Protein AF-0000000073277898 (afdb_homodimer)

Radius of gyration: 42.6 Å; Cα contacts (8 Å, |Δi|>4): 373; chains: 2; bounding box: 72×124×73 Å

InterPro domains:
  IPR000740 GrpE nucleotide exchange factor [PF01025] (32-181)
  IPR000740 GrpE nucleotide exchange factor [PR00773] (82-97)
  IPR000740 GrpE nucleotide exchange factor [PR00773] (135-150)
  IPR000740 GrpE nucleotide exchange factor [PR00773] (162-181)
  IPR009012 GrpE nucleotide exchange factor, head [G3DSA:2.30.22.10] (127-183)
  IPR009012 GrpE nucleotide exchange factor, head [SSF51064] (129-182)

pLDDT: mean 87.18, std 15.94, range [35.62, 98.38]

Solvent-accessible surface area (backbone atoms only — not comparable to full-atom values): 20079 Å² total; per-residue (Å²): 131,89,50,65,64,59,56,50,56,59,54,63,70,52,84,88,73,72,83,78,61,62,62,63,53,52,56,50,51,51,52,52,50,50,51,51,51,52,51,50,53,52,51,52,52,52,49,51,53,51,50,51,52,51,52,50,50,44,52,52,49,51,51,51,42,54,51,49,52,51,51,44,51,51,51,52,53,49,50,54,50,51,54,51,50,52,52,51,49,53,51,50,51,50,51,49,46,54,52,34,57,73,67,68,40,65,70,57,38,53,51,48,52,51,48,50,50,51,48,51,54,58,41,37,76,76,35,40,41,75,54,87,50,69,74,33,69,70,42,76,89,53,34,41,78,78,43,73,41,88,47,93,90,52,60,70,32,29,20,76,39,70,80,37,85,11,33,26,46,76,86,35,81,76,40,54,17,33,25,29,26,27,91,131,88,51,64,64,60,55,48,54,59,53,65,73,49,80,88,74,70,85,77,60,61,62,63,52,53,52,52,50,52,52,52,52,50,52,52,50,53,50,48,52,52,51,53,53,52,50,52,52,51,49,50,53,51,51,50,51,44,53,51,49,50,51,51,43,54,51,48,51,52,50,43,51,51,52,52,53,49,49,52,50,50,54,51,50,51,51,50,48,53,50,51,53,49,51,49,46,54,52,34,58,73,66,69,41,63,70,57,38,53,50,48,51,51,50,50,51,50,49,51,53,59,40,36,76,77,36,39,42,75,54,86,50,70,74,33,69,71,42,75,88,53,34,40,78,78,46,72,42,88,44,93,90,52,60,70,32,29,22,76,39,70,80,38,84,12,34,27,47,76,86,35,80,78,39,55,17,31,26,28,26,26,88

Sequence (366 aa):
MFSIKDELQSFKTKSVNTYSEPSNDINDILENVQKKMDNIDKVSKKNAISMEILNEEIKDKNNQIINLKRNLNYKNKQEKEFVTRFINMLDQIDNILNFAKQTENNELIKNIQSIKNIIKKDLYEVGFEEIPAIGERFNAKFHECVQTISDDKREKYEILEVVRPGYKFNNEIIRVASVVAVKMFSIKDELQSFKTKSVNTYSEPSNDINDILENVQKKMDNIDKVSKKNAISMEILNEEIKDKNNQIINLKRNLNYKNKQEKEFVTRFINMLDQIDNILNFAKQTENNELIKNIQSIKNIIKKDLYEVGFEEIPAIGERFNAKFHECVQTISDDKREKYEILEVVRPGYKFNNEIIRVASVVAVK

Foldseek 3Di:
DDDPVVVVVVVVPDDPPDVPPPVVVVVVVVVVVVVVVVVVVVVVVVVVVVVVVVVVVVVVVVVVVVVVVVVVVVVVVVVLVVVVVLQVVLVVLVVVLVVCVVVVPVVVNVVSVVVSVVSQVVVVVQFKDWDDAAQDADDPVAEDEPEEDEDPVDDFRHFHDWPGIWMDGNNHTSGHTYTYTYD/DDDPVVVVVVVVPDDVPDPPPPVVVVVVVVVVVVVVVVVVVVVVVVVVVVVVVVVVVVVVVVVVVVVVVVVVVVVVVVVLVVVVVLQVVLVVLVVVLVVCVVVVPVVVNVVSVVVSVVSQVVVVVQFKDWDDAAQDADDPVAEDEPEEDEDPVDDFRHFHDWPGIWMDGNNHTSGHTYTYTYD

Organism: Clostridium novyi (strain NT) (NCBI:txid386415)

Nearest PDB structures (foldseek):
  1dkg-assembly1_B  TM=6.378E-01  e=3.386E-07  Escherichia coli
  1dkg-assembly1_A  TM=5.830E-01  e=1.265E-07  Escherichia coli
  3a6m-assembly1_B  TM=6.129E-01  e=5.361E-07  Thermus thermophilus HB8
  4ani-assembly1_B  TM=5.374E-01  e=9.022E-06  Geobacillus kaustophilus HTA426
  1dkg-assembly1_B  TM=6.365E-01  e=3.171E-07  Escherichia coli

Structure (mmCIF, N/CA/C/O backbone):
data_AF-0000000073277898-model_v1
#
loop_
_entity.id
_entity.type
_entity.pdbx_description
1 polymer 'Co-chaperone GrpE, putative'
#
loop_
_atom_site.group_PDB
_atom_site.id
_atom_site.type_symbol
_atom_site.label_atom_id
_atom_site.label_alt_id
_atom_site.label_comp_id
_atom_site.label_asym_id
_atom_site.label_entity_id
_atom_site.label_seq_id
_atom_site.pdbx_PDB_ins_code
_atom_site.Cartn_x
_atom_site.Cartn_y
_atom_site.Cartn_z
_atom_site.occupancy
_atom_site.B_iso_or_equiv
_atom_site.auth_seq_id
_atom_site.auth_comp_id
_atom_site.auth_asym_id
_atom_site.auth_atom_id
_atom_site.pdbx_PDB_model_num
ATOM 1 N N . MET A 1 1 ? -9.25 52.094 39.656 1 35.62 1 MET A N 1
ATOM 2 C CA . MET A 1 1 ? -9.797 53.156 38.812 1 35.62 1 MET A CA 1
ATOM 3 C C . MET A 1 1 ? -9.203 54.5 39.156 1 35.62 1 MET A C 1
ATOM 5 O O . MET A 1 1 ? -9.391 55 40.281 1 35.62 1 MET A O 1
ATOM 9 N N . PHE A 1 2 ? -8.125 54.812 38.594 1 42.75 2 PHE A N 1
ATOM 10 C CA . PHE A 1 2 ? -7.398 56 39 1 42.75 2 PHE A CA 1
ATOM 11 C C . PHE A 1 2 ? -8.117 57.25 38.5 1 42.75 2 PHE A C 1
ATOM 13 O O . PHE A 1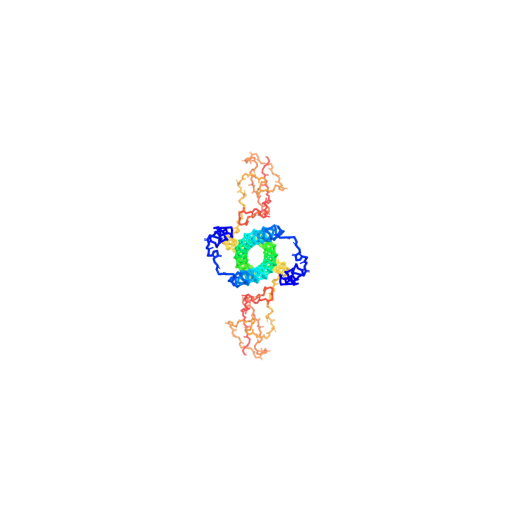 2 ? -8.359 57.406 37.281 1 42.75 2 PHE A O 1
ATOM 20 N N . SER A 1 3 ? -8.977 57.875 39.312 1 49.34 3 SER A N 1
ATOM 21 C CA . SER A 1 3 ? -9.727 59.094 39 1 49.34 3 SER A CA 1
ATOM 22 C C . SER A 1 3 ? -8.844 60.344 39.156 1 49.34 3 SER A C 1
ATOM 24 O O . SER A 1 3 ? -8.352 60.625 40.219 1 49.34 3 SER A O 1
ATOM 26 N N . ILE A 1 4 ? -8.492 60.812 38.062 1 52.5 4 ILE A N 1
ATOM 27 C CA . ILE A 1 4 ? -7.73 62.062 38.062 1 52.5 4 ILE A CA 1
ATOM 28 C C . ILE A 1 4 ? -8.453 63.125 38.875 1 52.5 4 ILE A C 1
ATOM 30 O O . ILE A 1 4 ? -7.816 63.906 39.562 1 52.5 4 ILE A O 1
ATOM 34 N N . LYS A 1 5 ? -9.734 63.031 38.844 1 56.22 5 LYS A N 1
ATOM 35 C CA . LYS A 1 5 ? -10.547 63.969 39.625 1 56.22 5 LYS A CA 1
ATOM 36 C C . LYS A 1 5 ? -10.266 63.812 41.094 1 56.22 5 LYS A C 1
ATOM 38 O O . LYS A 1 5 ? -10.141 64.812 41.812 1 56.22 5 LYS A O 1
ATOM 43 N N . ASP A 1 6 ? -10.062 62.688 41.469 1 57.25 6 ASP A N 1
ATOM 44 C CA . ASP A 1 6 ? -9.836 62.438 42.875 1 57.25 6 ASP A CA 1
ATOM 45 C C . ASP A 1 6 ? -8.445 62.938 43.312 1 57.25 6 ASP A C 1
ATOM 47 O O . ASP A 1 6 ? -8.281 63.438 44.406 1 57.25 6 ASP A O 1
ATOM 51 N N . GLU A 1 7 ? -7.504 62.938 42.375 1 53.5 7 GLU A N 1
ATOM 52 C CA . GLU A 1 7 ? -6.152 63.406 42.688 1 53.5 7 GLU A CA 1
ATOM 53 C C . GLU A 1 7 ? -6.07 64.938 42.656 1 53.5 7 GLU A C 1
ATOM 55 O O . GLU A 1 7 ? -5.406 65.5 43.5 1 53.5 7 GLU A O 1
ATOM 60 N N . LEU A 1 8 ? -6.852 65.5 41.812 1 52.66 8 LEU A N 1
ATOM 61 C CA . LEU A 1 8 ? -6.914 66.938 41.75 1 52.66 8 LEU A CA 1
ATOM 62 C C . LEU A 1 8 ? -7.676 67.5 42.969 1 52.66 8 LEU A C 1
ATOM 64 O O . LEU A 1 8 ? -7.301 68.562 43.5 1 52.66 8 LEU A O 1
ATOM 68 N N . GLN A 1 9 ? -8.758 66.875 43.344 1 52.47 9 GLN A N 1
ATOM 69 C CA . GLN A 1 9 ? -9.5 67.312 44.5 1 52.47 9 GLN A CA 1
ATOM 70 C C . GLN A 1 9 ? -8.648 67.25 45.781 1 52.47 9 GLN A C 1
ATOM 72 O O . GLN A 1 9 ? -8.773 68.062 46.656 1 52.47 9 GLN A O 1
ATOM 77 N N . SER A 1 10 ? -7.777 66.25 45.781 1 50.44 10 SER A N 1
ATOM 78 C CA . SER A 1 10 ? -6.914 66.125 46.969 1 50.44 10 SER A CA 1
ATOM 79 C C . SER A 1 10 ? -5.875 67.25 47 1 50.44 10 SER A C 1
ATOM 81 O O . SER A 1 10 ? -5.48 67.75 48.062 1 50.44 10 SER A O 1
ATOM 83 N N . PHE A 1 11 ? -5.512 67.75 45.844 1 48.47 11 PHE A N 1
ATOM 84 C CA . PHE A 1 11 ? -4.523 68.812 45.75 1 48.47 11 PHE A CA 1
ATOM 85 C C . PHE A 1 11 ? -5.156 70.188 46.031 1 48.47 11 PHE A C 1
ATOM 87 O O . PHE A 1 11 ? -4.473 71.125 46.469 1 48.47 11 PHE A O 1
ATOM 94 N N . LYS A 1 12 ? -6.473 70.312 45.656 1 50.09 12 LYS A N 1
ATOM 95 C CA . LYS A 1 12 ? -7.133 71.562 45.875 1 50.09 12 LYS A CA 1
ATOM 96 C C . LYS A 1 12 ? -7.188 71.875 47.375 1 50.09 12 LYS A C 1
ATOM 98 O O . LYS A 1 12 ? -7.297 73.062 47.75 1 50.09 12 LYS A O 1
ATOM 103 N N . THR A 1 13 ? -7.297 70.812 48.062 1 44.06 13 THR A N 1
ATOM 104 C CA . THR A 1 13 ? -7.484 71.188 49.469 1 44.06 13 THR A CA 1
ATOM 105 C C . THR A 1 13 ? -6.172 71.688 50.094 1 44.06 13 THR A C 1
ATOM 107 O O . THR A 1 13 ? -6.117 72 51.281 1 44.06 13 THR A O 1
ATOM 110 N N . LYS A 1 14 ? -5.012 71.375 49.375 1 47.5 14 LYS A N 1
ATOM 111 C CA . LYS A 1 14 ? -3.836 71.875 50.094 1 47.5 14 LYS A CA 1
ATOM 112 C C . LYS A 1 14 ? -3.758 73.438 50.031 1 47.5 14 LYS A C 1
ATOM 114 O O . LYS A 1 14 ? -4.355 74 49.125 1 47.5 14 LYS A O 1
ATOM 119 N N . SER A 1 15 ? -2.715 74.188 50.875 1 41.28 15 SER A N 1
ATOM 120 C CA . SER A 1 15 ? -2.572 75.5 51.562 1 41.28 15 SER A CA 1
ATOM 121 C C . SER A 1 15 ? -2.521 76.625 50.531 1 41.28 15 SER A C 1
ATOM 123 O O . SER A 1 15 ? -1.846 76.5 49.531 1 41.28 15 SER A O 1
ATOM 125 N N . VAL A 1 16 ? -3.549 77.625 50.5 1 41.09 16 VAL A N 1
ATOM 126 C CA . VAL A 1 16 ? -3.859 78.938 49.969 1 41.09 16 VAL A CA 1
ATOM 127 C C . VAL A 1 16 ? -2.611 79.812 50 1 41.09 16 VAL A C 1
ATOM 129 O O . VAL A 1 16 ? -2.594 80.875 49.438 1 41.09 16 VAL A O 1
ATOM 132 N N . ASN A 1 17 ? -1.669 79.5 51 1 39.25 17 ASN A N 1
ATOM 133 C CA . ASN A 1 17 ? -0.852 80.688 51.219 1 39.25 17 ASN A CA 1
ATOM 134 C C . ASN A 1 17 ? 0.125 80.875 50.062 1 39.25 17 ASN A C 1
ATOM 136 O O . ASN A 1 17 ? 0.648 82 49.875 1 39.25 17 ASN A O 1
ATOM 140 N N . THR A 1 18 ? 1.135 79.938 49.781 1 42.22 18 THR A N 1
ATOM 141 C CA . THR A 1 18 ? 2.326 80.375 49.062 1 42.22 18 THR A CA 1
ATOM 142 C C . THR A 1 18 ? 2.088 80.312 47.562 1 42.22 18 THR A C 1
ATOM 144 O O . THR A 1 18 ? 1.731 79.312 47 1 42.22 18 THR A O 1
ATOM 147 N N . TYR A 1 19 ? 1.87 81.438 46.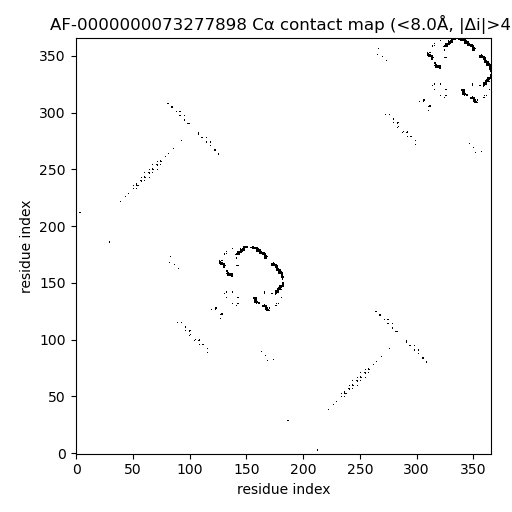812 1 42.28 19 TYR A N 1
ATOM 148 C CA . TYR A 1 19 ? 1.608 81.875 45.438 1 42.28 19 TYR A CA 1
ATOM 149 C C . TYR A 1 19 ? 2.486 81.062 44.469 1 42.28 19 TYR A C 1
ATOM 151 O O . TYR A 1 19 ? 2.281 81.125 43.25 1 42.28 19 TYR A O 1
ATOM 159 N N . SER A 1 20 ? 3.789 80.75 44.812 1 45.88 20 SER A N 1
ATOM 160 C CA . SER A 1 20 ? 4.738 80.312 43.781 1 45.88 20 SER A CA 1
ATOM 161 C C . SER A 1 20 ? 4.43 78.875 43.312 1 45.88 20 SER A C 1
ATOM 163 O O . SER A 1 20 ? 5.082 78.375 42.375 1 45.88 20 SER A O 1
ATOM 165 N N . GLU A 1 21 ? 3.752 78.062 44.031 1 49.03 21 GLU A N 1
ATOM 166 C CA . GLU A 1 21 ? 3.889 76.562 43.906 1 49.03 21 GLU A CA 1
ATOM 167 C C . GLU A 1 21 ? 2.99 76.062 42.781 1 49.03 21 GLU A C 1
ATOM 169 O O . GLU A 1 21 ? 2.908 74.812 42.562 1 49.03 21 GLU A O 1
ATOM 174 N N . PRO A 1 22 ? 2.176 76.938 42.156 1 55.62 22 PRO A N 1
ATOM 175 C CA . PRO A 1 22 ? 1.207 76.25 41.25 1 55.62 22 PRO A CA 1
ATOM 176 C C . PRO A 1 22 ? 1.846 75.75 39.969 1 55.62 22 PRO A C 1
ATOM 178 O O . PRO A 1 22 ? 1.391 74.75 39.406 1 55.62 22 PRO A O 1
ATOM 181 N N . SER A 1 23 ? 2.91 76.438 39.5 1 59.06 23 SER A N 1
ATOM 182 C CA . SER A 1 23 ? 3.471 76.188 38.188 1 59.06 23 SER A CA 1
ATOM 183 C C . SER A 1 23 ? 4.168 74.812 38.156 1 59.06 23 SER A C 1
ATOM 185 O O . SER A 1 23 ? 4.039 74.062 37.188 1 59.06 23 SER A O 1
ATOM 187 N N . ASN A 1 24 ? 4.82 74.5 39.25 1 62.09 24 ASN A N 1
ATOM 188 C CA . ASN A 1 24 ? 5.578 73.25 39.312 1 62.09 24 ASN A CA 1
ATOM 189 C C . ASN A 1 24 ? 4.66 72 39.312 1 62.09 24 ASN A C 1
ATOM 191 O O . ASN A 1 24 ? 4.98 71 38.688 1 62.09 24 ASN A O 1
ATOM 195 N N . ASP A 1 25 ? 3.432 72.312 39.688 1 72.56 25 ASP A N 1
ATOM 196 C CA . ASP A 1 25 ? 2.492 71.188 39.812 1 72.56 25 ASP A CA 1
ATOM 197 C C . ASP A 1 25 ? 1.883 70.812 38.438 1 72.56 25 ASP A C 1
ATOM 199 O O . ASP A 1 25 ? 1.747 69.688 38.094 1 72.56 25 ASP A O 1
ATOM 203 N N . ILE A 1 26 ? 1.764 71.875 37.688 1 73.81 26 ILE A N 1
ATOM 204 C CA . ILE A 1 26 ? 1.149 71.688 36.375 1 73.81 26 ILE A CA 1
ATOM 205 C C . ILE A 1 26 ? 2.152 71 35.438 1 73.81 26 ILE A C 1
ATOM 207 O O . ILE A 1 26 ? 1.792 70.125 34.656 1 73.81 26 ILE A O 1
ATOM 211 N N . ASN A 1 27 ? 3.391 71.438 35.5 1 77.5 27 ASN A N 1
ATOM 212 C CA . ASN A 1 27 ? 4.453 70.875 34.688 1 77.5 27 ASN A CA 1
ATOM 213 C C . ASN A 1 27 ? 4.699 69.375 35 1 77.5 27 ASN A C 1
ATOM 215 O O . ASN A 1 27 ? 4.918 68.562 34.094 1 77.5 27 ASN A O 1
ATOM 219 N N . ASP A 1 28 ? 4.574 69 36.219 1 81.75 28 ASP A N 1
ATOM 220 C CA . ASP A 1 28 ? 4.758 67.625 36.656 1 81.75 28 ASP A CA 1
ATOM 221 C C . ASP A 1 28 ? 3.623 66.75 36.156 1 81.75 28 ASP A C 1
ATOM 223 O O . ASP A 1 28 ? 3.857 65.625 35.75 1 81.75 28 ASP A O 1
ATOM 227 N N . ILE A 1 29 ? 2.549 67.312 36.156 1 79.88 29 ILE A N 1
ATOM 228 C CA . ILE A 1 29 ? 1.369 66.625 35.688 1 79.88 29 ILE A CA 1
ATOM 229 C C . ILE A 1 29 ? 1.472 66.375 34.188 1 79.88 29 ILE A C 1
ATOM 231 O O . ILE A 1 29 ? 1.216 65.25 33.719 1 79.88 29 ILE A O 1
ATOM 235 N N . LEU A 1 30 ? 1.938 67.375 33.5 1 79.75 30 LEU A N 1
ATOM 236 C CA . LEU A 1 30 ? 2.074 67.25 32.062 1 79.75 30 LEU A CA 1
ATOM 237 C C . LEU A 1 30 ? 3.15 66.25 31.688 1 79.75 30 LEU A C 1
ATOM 239 O O . LEU A 1 30 ? 2.982 65.5 30.734 1 79.75 30 LEU A O 1
ATOM 243 N N . GLU A 1 31 ? 4.176 66.188 32.406 1 83.81 31 GLU A N 1
ATOM 244 C CA . GLU A 1 31 ? 5.27 65.25 32.188 1 83.81 31 GLU A CA 1
ATOM 245 C C . GLU A 1 31 ? 4.824 63.781 32.438 1 83.81 31 GLU A C 1
ATOM 247 O O . GLU A 1 31 ? 5.172 62.875 31.672 1 83.81 31 GLU A O 1
ATOM 252 N N . ASN A 1 32 ? 4.008 63.594 33.375 1 82.5 32 ASN A N 1
ATOM 253 C CA . ASN A 1 32 ? 3.508 62.25 33.688 1 82.5 32 ASN A CA 1
ATOM 254 C C . ASN A 1 32 ? 2.541 61.719 32.656 1 82.5 32 ASN A C 1
ATOM 256 O O . ASN A 1 32 ? 2.582 60.562 32.281 1 82.5 32 ASN A O 1
ATOM 260 N N . VAL A 1 33 ? 1.803 62.656 32.125 1 81.5 33 VAL A N 1
ATOM 261 C CA . VAL A 1 33 ? 0.846 62.281 31.078 1 81.5 33 VAL A CA 1
ATOM 262 C C . VAL A 1 33 ? 1.591 61.906 29.797 1 81.5 33 VAL A C 1
ATOM 264 O O . VAL A 1 33 ? 1.237 60.906 29.141 1 81.5 33 VAL A O 1
ATOM 267 N N . GLN A 1 34 ? 2.572 62.688 29.562 1 82.56 34 GLN A N 1
ATOM 268 C CA . GLN A 1 34 ? 3.379 62.406 28.391 1 82.56 34 GLN A CA 1
ATOM 269 C C . GLN A 1 34 ? 4.062 61.062 28.5 1 82.56 34 GLN A C 1
ATOM 271 O O . GLN A 1 34 ? 4.094 60.281 27.531 1 82.56 34 GLN A O 1
ATOM 276 N N . LYS A 1 35 ? 4.562 60.719 29.609 1 86.19 35 LYS A N 1
ATOM 277 C CA . LYS A 1 35 ? 5.223 59.438 29.844 1 86.19 35 LYS A CA 1
ATOM 278 C C . LYS A 1 35 ? 4.242 58.281 29.672 1 86.19 35 LYS A C 1
ATOM 280 O O . LYS A 1 35 ? 4.582 57.25 29.078 1 86.19 35 LYS A O 1
ATOM 285 N N . LYS A 1 36 ? 3.105 58.469 30.125 1 82.19 36 LYS A N 1
ATOM 286 C CA . LYS A 1 36 ? 2.072 57.438 30.016 1 82.19 36 LYS A CA 1
ATOM 287 C C . LYS A 1 36 ? 1.669 57.219 28.562 1 82.19 36 LYS A C 1
ATOM 289 O O . LYS A 1 36 ? 1.492 56.094 28.125 1 82.19 36 LYS A O 1
ATOM 294 N N . MET A 1 37 ? 1.613 58.312 27.828 1 81.88 37 MET A N 1
ATOM 295 C CA . MET A 1 37 ? 1.263 58.25 26.422 1 81.88 37 MET A CA 1
ATOM 296 C C . MET A 1 37 ? 2.34 57.5 25.625 1 81.88 37 MET A C 1
ATOM 298 O O . MET A 1 37 ? 2.031 56.719 24.734 1 81.88 37 MET A O 1
ATOM 302 N N . ASP A 1 38 ? 3.531 57.781 25.969 1 85.5 38 ASP A N 1
ATOM 303 C CA . ASP A 1 38 ? 4.66 57.125 25.312 1 85.5 38 ASP A CA 1
ATOM 304 C C . ASP A 1 38 ? 4.656 55.625 25.578 1 85.5 38 ASP A C 1
ATOM 306 O O . ASP A 1 38 ? 4.934 54.812 24.688 1 85.5 38 ASP A O 1
ATOM 310 N N . ASN A 1 39 ? 4.363 55.25 26.766 1 85.94 39 ASN A N 1
ATOM 311 C CA . ASN A 1 39 ? 4.305 53.844 27.141 1 85.94 39 ASN A CA 1
ATOM 312 C C . ASN A 1 39 ? 3.184 53.094 26.406 1 85.94 39 ASN A C 1
ATOM 314 O O . ASN A 1 39 ? 3.359 51.969 25.969 1 85.94 39 ASN A O 1
ATOM 318 N N . ILE A 1 40 ? 2.113 53.75 26.219 1 82.81 40 ILE A N 1
ATOM 319 C CA . ILE A 1 40 ? 0.968 53.188 25.531 1 82.81 40 ILE A CA 1
ATOM 320 C C . ILE A 1 40 ? 1.32 52.938 24.062 1 82.81 40 ILE A C 1
ATOM 322 O O . ILE A 1 40 ? 0.979 51.906 23.484 1 82.81 40 ILE A O 1
ATOM 326 N N . ASP A 1 41 ? 1.978 53.969 23.516 1 83.69 41 ASP A N 1
ATOM 327 C CA . ASP A 1 41 ? 2.398 53.844 22.125 1 83.69 41 ASP A CA 1
ATOM 328 C C . ASP A 1 41 ? 3.359 52.688 21.922 1 83.69 41 ASP A C 1
ATOM 330 O O . ASP A 1 41 ? 3.262 51.938 20.953 1 83.69 41 ASP A O 1
ATOM 334 N N . LYS A 1 42 ? 4.262 52.531 22.812 1 86.75 42 LYS A N 1
ATOM 335 C CA . LYS A 1 42 ? 5.23 51.438 22.766 1 86.75 42 LYS A CA 1
ATOM 336 C C . LYS A 1 42 ? 4.535 50.062 22.875 1 86.75 42 LYS A C 1
ATOM 338 O O . LYS A 1 42 ? 4.852 49.156 22.125 1 86.75 42 LYS A O 1
ATOM 343 N N . VAL A 1 43 ? 3.637 49.906 23.75 1 83.94 43 VAL A N 1
ATOM 344 C CA . VAL A 1 43 ? 2.898 48.688 23.984 1 83.94 43 VAL A CA 1
ATOM 345 C C . VAL A 1 43 ? 2.053 48.344 22.75 1 83.94 43 VAL A C 1
ATOM 347 O O . VAL A 1 43 ? 1.985 47.188 22.328 1 83.94 43 VAL A O 1
ATOM 350 N N . SER A 1 44 ? 1.426 49.344 22.109 1 84 44 SER A N 1
ATOM 351 C CA . SER A 1 44 ? 0.6 49.156 20.922 1 84 44 SER A CA 1
ATOM 352 C C . SER A 1 44 ? 1.424 48.656 19.734 1 84 44 SER A C 1
ATOM 354 O O . SER A 1 44 ? 0.987 47.75 19.016 1 84 44 SER A O 1
ATOM 356 N N . LYS A 1 45 ? 2.584 49.25 19.641 1 86.5 45 LYS A N 1
ATOM 357 C CA . LYS A 1 45 ? 3.475 48.812 18.562 1 86.5 45 LYS A CA 1
ATOM 358 C C . LYS A 1 45 ? 3.949 47.406 18.797 1 86.5 45 LYS A C 1
ATOM 360 O O . LYS A 1 45 ? 4 46.594 17.844 1 86.5 45 LYS A O 1
ATOM 365 N N . LYS A 1 46 ? 4.289 47.062 20 1 87.75 46 LYS A N 1
ATOM 366 C CA . LYS A 1 46 ? 4.711 45.719 20.344 1 87.75 46 LYS A CA 1
ATOM 367 C C . LYS A 1 46 ? 3.594 44.719 20.094 1 87.75 46 LYS A C 1
ATOM 369 O O . LYS A 1 46 ? 3.844 43.625 19.562 1 87.75 46 LYS A O 1
ATOM 374 N N . ASN A 1 47 ? 2.375 45.062 20.391 1 86.75 47 ASN A N 1
ATOM 375 C CA . ASN A 1 47 ? 1.222 44.188 20.172 1 86.75 47 ASN A CA 1
ATOM 376 C C . ASN A 1 47 ? 0.967 43.938 18.688 1 86.75 47 ASN A C 1
ATOM 378 O O . ASN A 1 47 ? 0.636 42.844 18.281 1 86.75 47 ASN A O 1
ATOM 382 N N . ALA A 1 48 ? 1.142 45.031 17.953 1 87.38 48 ALA A N 1
ATOM 383 C CA . ALA A 1 48 ? 0.948 44.906 16.516 1 87.38 48 ALA A CA 1
ATOM 384 C C . ALA A 1 48 ? 1.959 43.969 15.891 1 87.38 48 ALA A C 1
ATOM 386 O O . ALA A 1 48 ? 1.603 43.125 15.055 1 87.38 48 ALA A O 1
ATOM 387 N N . ILE A 1 49 ? 3.207 44.031 16.281 1 89.5 49 ILE A N 1
ATOM 388 C CA . ILE A 1 49 ? 4.27 43.156 15.797 1 89.5 49 ILE A CA 1
ATOM 389 C C . ILE A 1 49 ? 3.996 41.719 16.219 1 89.5 49 ILE A C 1
ATOM 391 O O . ILE A 1 49 ? 4.141 40.781 15.414 1 89.5 49 ILE A O 1
ATOM 395 N N . SER A 1 50 ? 3.57 41.562 17.484 1 90.12 50 SER A N 1
ATOM 396 C CA . SER A 1 50 ? 3.262 40.25 18 1 90.12 50 SER A CA 1
ATOM 397 C C . SER A 1 50 ? 2.129 39.594 17.203 1 90.12 50 SER A C 1
ATOM 399 O O . SER A 1 50 ? 2.205 38.406 16.859 1 90.12 50 SER A O 1
ATOM 401 N N . MET A 1 51 ? 1.136 40.375 16.891 1 89.88 51 MET A N 1
ATOM 402 C CA . MET A 1 51 ? -0.002 39.844 16.141 1 89.88 51 MET A CA 1
ATOM 403 C C . MET A 1 51 ? 0.418 39.469 14.727 1 89.88 51 MET A C 1
ATOM 405 O O . MET A 1 51 ? -0.057 38.469 14.188 1 89.88 51 MET A O 1
ATOM 409 N N . GLU A 1 52 ? 1.294 40.219 14.172 1 91.81 52 GLU A N 1
ATOM 410 C CA . GLU A 1 52 ? 1.808 39.906 12.844 1 91.81 52 GLU A CA 1
ATOM 411 C C . GLU A 1 52 ? 2.594 38.594 12.836 1 91.81 52 GLU A C 1
ATOM 413 O O . GLU A 1 52 ? 2.455 37.781 11.922 1 91.81 52 GLU A O 1
ATOM 418 N N . ILE A 1 53 ? 3.381 38.406 13.805 1 93.31 53 ILE A N 1
ATOM 419 C CA . ILE A 1 53 ? 4.168 37.188 13.945 1 93.31 53 ILE A CA 1
ATOM 420 C C . ILE A 1 53 ? 3.238 35.969 14.094 1 93.31 53 ILE A C 1
ATOM 422 O O . ILE A 1 53 ? 3.443 34.938 13.453 1 93.31 53 ILE A O 1
ATOM 426 N N . LEU A 1 54 ? 2.184 36.125 14.883 1 94.12 54 LEU A N 1
ATOM 427 C CA . LEU A 1 54 ? 1.22 35.031 15.094 1 94.12 54 LEU A CA 1
ATOM 428 C C . LEU A 1 54 ? 0.486 34.688 13.797 1 94.12 54 LEU A C 1
ATOM 430 O O . LEU A 1 54 ? 0.264 33.531 13.492 1 94.12 54 LEU A O 1
ATOM 434 N N . ASN A 1 55 ? 0.185 35.75 13.062 1 93.75 55 ASN A N 1
ATOM 435 C CA . ASN A 1 55 ? -0.496 35.531 11.789 1 93.75 55 ASN A CA 1
ATOM 436 C C . ASN A 1 55 ? 0.399 34.812 10.781 1 93.75 55 ASN A C 1
ATOM 438 O O . ASN A 1 55 ? -0.07 33.969 10.023 1 93.75 55 ASN A O 1
ATOM 442 N N . GLU A 1 56 ? 1.646 35.125 10.781 1 95.81 56 GLU A N 1
ATOM 443 C CA . GLU A 1 56 ? 2.602 34.438 9.922 1 95.81 56 GLU A CA 1
ATOM 444 C C . GLU A 1 56 ? 2.752 33 10.312 1 95.81 56 GLU A C 1
ATOM 446 O O . GLU A 1 56 ? 2.826 32.125 9.445 1 95.81 56 GLU A O 1
ATOM 451 N N . GLU A 1 57 ? 2.797 32.75 11.578 1 96.62 57 GLU A N 1
ATOM 452 C CA . GLU A 1 57 ? 2.869 31.391 12.078 1 96.62 57 GLU A CA 1
ATOM 453 C C . GLU A 1 57 ? 1.644 30.578 11.656 1 96.62 57 GLU A C 1
ATOM 455 O O . GLU A 1 57 ? 1.765 29.422 11.258 1 96.62 57 GLU A O 1
ATOM 460 N N . ILE A 1 58 ? 0.532 31.125 11.711 1 96.62 58 ILE A N 1
ATOM 461 C CA . ILE A 1 58 ? -0.717 30.484 11.312 1 96.62 58 ILE A CA 1
ATOM 462 C C . ILE A 1 58 ? -0.677 30.156 9.82 1 96.62 58 ILE A C 1
ATOM 464 O O . ILE A 1 58 ? -1.07 29.062 9.406 1 96.62 58 ILE A O 1
ATOM 468 N N . LYS A 1 59 ? -0.167 31.094 9.062 1 96.88 59 LYS A N 1
ATOM 469 C CA . LYS A 1 59 ? -0.033 30.891 7.629 1 96.88 59 LYS A CA 1
ATOM 470 C C . LYS A 1 59 ? 0.895 29.703 7.332 1 96.88 59 LYS A C 1
ATOM 472 O O . LYS A 1 59 ? 0.589 28.875 6.484 1 96.88 59 LYS A O 1
ATOM 477 N N . ASP A 1 60 ? 1.955 29.656 8.031 1 97.69 60 ASP A N 1
ATOM 478 C CA . ASP A 1 60 ? 2.914 28.578 7.879 1 97.69 60 ASP A CA 1
ATOM 479 C C . ASP A 1 60 ? 2.283 27.234 8.234 1 97.69 60 ASP A C 1
ATOM 481 O O . ASP A 1 60 ? 2.434 26.25 7.504 1 97.69 60 ASP A O 1
ATOM 485 N N . LYS A 1 61 ? 1.594 27.203 9.289 1 97.88 61 LYS A N 1
ATOM 486 C CA . LYS A 1 61 ? 0.958 25.969 9.75 1 97.88 61 LYS A CA 1
ATOM 487 C C . LYS A 1 61 ? -0.146 25.531 8.789 1 97.88 61 LYS A C 1
ATOM 489 O O . LYS A 1 61 ? -0.312 24.344 8.523 1 97.88 61 LYS A O 1
ATOM 494 N N . ASN A 1 62 ? -0.84 26.516 8.242 1 97.88 62 ASN A N 1
ATOM 495 C CA . ASN A 1 62 ? -1.833 26.203 7.223 1 97.88 62 ASN A CA 1
ATOM 496 C C . ASN A 1 62 ? -1.197 25.547 6.004 1 97.88 62 ASN A C 1
ATOM 498 O O . ASN A 1 62 ? -1.725 24.562 5.48 1 97.88 62 ASN A O 1
ATOM 502 N N . ASN A 1 63 ? -0.089 26 5.621 1 98.12 63 ASN A N 1
ATOM 503 C CA . ASN A 1 63 ? 0.634 25.422 4.492 1 98.12 63 ASN A CA 1
ATOM 504 C C . ASN A 1 63 ? 1.093 24 4.797 1 98.12 63 ASN A C 1
ATOM 506 O O . ASN A 1 63 ? 1.009 23.125 3.941 1 98.12 63 ASN A O 1
ATOM 510 N N . GLN A 1 64 ? 1.569 23.828 5.973 1 98.19 64 GLN A N 1
ATOM 511 C CA . GLN A 1 64 ? 1.981 22.5 6.398 1 98.19 64 GLN A CA 1
ATOM 512 C C . GLN A 1 64 ? 0.808 21.531 6.363 1 98.19 64 GLN A C 1
ATOM 514 O O . GLN A 1 64 ? 0.943 20.406 5.879 1 98.19 64 GLN A O 1
ATOM 519 N N . ILE A 1 65 ? -0.309 21.938 6.824 1 98.25 65 ILE A N 1
ATOM 520 C CA . ILE A 1 65 ? -1.517 21.125 6.871 1 98.25 65 ILE A CA 1
ATOM 521 C C . ILE A 1 65 ? -1.941 20.75 5.457 1 98.25 65 ILE A C 1
ATOM 523 O O . ILE A 1 65 ? -2.25 19.578 5.184 1 98.25 65 ILE A O 1
ATOM 527 N N . ILE A 1 66 ? -1.895 21.734 4.594 1 98.19 66 ILE A N 1
ATOM 528 C CA . ILE A 1 66 ? -2.279 21.5 3.207 1 98.19 66 ILE A CA 1
ATOM 529 C C . ILE A 1 66 ? -1.37 20.453 2.588 1 98.19 66 ILE A C 1
ATOM 531 O O . ILE A 1 66 ? -1.846 19.516 1.94 1 98.19 66 ILE A O 1
ATOM 535 N N . ASN A 1 67 ? -0.122 20.531 2.818 1 98.06 67 ASN A N 1
ATOM 536 C CA . ASN A 1 67 ? 0.85 19.594 2.271 1 98.06 67 ASN A CA 1
ATOM 537 C C . ASN A 1 67 ? 0.667 18.203 2.855 1 98.06 67 ASN A C 1
ATOM 539 O O . ASN A 1 67 ? 0.704 17.203 2.125 1 98.06 67 ASN A O 1
ATOM 543 N N . LEU A 1 68 ? 0.487 18.125 4.098 1 98.19 68 LEU A N 1
ATOM 544 C CA . LEU A 1 68 ? 0.275 16.844 4.766 1 98.19 68 LEU A CA 1
ATOM 545 C C . LEU A 1 68 ? -0.992 16.172 4.25 1 98.19 68 LEU A C 1
ATOM 547 O O . LEU A 1 68 ? -1.004 14.961 4.023 1 98.19 68 LEU A O 1
ATOM 551 N N . LYS A 1 69 ? -2.027 16.938 4.074 1 98.12 69 LYS A N 1
ATOM 552 C CA . LYS A 1 69 ? -3.275 16.406 3.543 1 98.12 69 LYS A CA 1
ATOM 553 C C . LYS A 1 69 ? -3.088 15.883 2.123 1 98.12 69 LYS A C 1
ATOM 555 O O . LYS A 1 69 ? -3.617 14.82 1.772 1 98.12 69 LYS A O 1
ATOM 560 N N . ARG A 1 70 ? -2.375 16.562 1.333 1 97.94 70 ARG A N 1
ATOM 561 C CA . ARG A 1 70 ? -2.072 16.141 -0.029 1 97.94 70 ARG A CA 1
ATOM 562 C C . ARG A 1 70 ? -1.317 14.805 -0.033 1 97.94 70 ARG A C 1
ATOM 564 O O . ARG A 1 70 ? -1.651 13.898 -0.796 1 97.94 70 ARG A O 1
ATOM 571 N N . ASN A 1 71 ? -0.331 14.711 0.812 1 97.75 71 ASN A N 1
ATOM 572 C CA . ASN A 1 71 ? 0.455 13.484 0.918 1 97.75 71 ASN A CA 1
ATOM 573 C C . ASN A 1 71 ? -0.4 12.305 1.381 1 97.75 71 ASN A C 1
ATOM 575 O O . ASN A 1 71 ? -0.269 11.195 0.863 1 97.75 71 ASN A O 1
ATOM 579 N N . LEU A 1 72 ? -1.203 12.555 2.285 1 97.75 72 LEU A N 1
ATOM 580 C CA . LEU A 1 72 ? -2.084 11.508 2.797 1 97.75 72 LEU A CA 1
ATOM 581 C C . LEU A 1 72 ? -3.037 11.023 1.711 1 97.75 72 LEU A C 1
ATOM 583 O O . LEU A 1 72 ? -3.273 9.82 1.58 1 97.75 72 LEU A O 1
ATOM 587 N N . ASN A 1 73 ? -3.527 12.016 0.968 1 96.81 73 ASN A N 1
ATOM 588 C CA . ASN A 1 73 ? -4.402 11.656 -0.141 1 96.81 73 ASN A CA 1
ATOM 589 C C . ASN A 1 73 ? -3.676 10.789 -1.17 1 96.81 73 ASN A C 1
ATOM 591 O O . ASN A 1 73 ? -4.238 9.82 -1.686 1 96.81 73 ASN A O 1
ATOM 595 N N . TYR A 1 74 ? -2.49 11.109 -1.433 1 96.69 74 TYR A N 1
ATOM 596 C CA . TYR A 1 74 ? -1.663 10.328 -2.344 1 96.69 74 TYR A CA 1
ATOM 597 C C . TYR A 1 74 ? -1.479 8.906 -1.83 1 96.69 74 TYR A C 1
ATOM 599 O O . TYR A 1 74 ? -1.632 7.941 -2.584 1 96.69 74 TYR A O 1
ATOM 607 N N . LYS A 1 75 ? -1.192 8.797 -0.581 1 96.38 75 LYS A N 1
ATOM 608 C CA . LYS A 1 75 ? -0.981 7.488 0.035 1 96.38 75 LYS A CA 1
ATOM 609 C C . LYS A 1 75 ? -2.26 6.656 0.011 1 96.38 75 LYS A C 1
ATOM 611 O O . LYS A 1 75 ? -2.213 5.441 -0.198 1 96.38 75 LYS A O 1
ATOM 616 N N . ASN A 1 76 ? -3.344 7.316 0.165 1 95.56 76 ASN A N 1
ATOM 617 C CA . ASN A 1 76 ? -4.629 6.625 0.095 1 95.56 76 ASN A CA 1
ATOM 618 C C . ASN A 1 76 ? -4.887 6.059 -1.3 1 95.56 76 ASN A C 1
ATOM 620 O O . ASN A 1 76 ? -5.355 4.93 -1.44 1 95.56 76 ASN A O 1
ATOM 624 N N . LYS A 1 77 ? -4.582 6.77 -2.289 1 95.31 77 LYS A N 1
ATOM 625 C CA . LYS A 1 77 ? -4.73 6.312 -3.668 1 95.31 77 LYS A CA 1
ATOM 626 C C . LYS A 1 77 ? -3.797 5.141 -3.961 1 95.31 77 LYS A C 1
ATOM 628 O O . LYS A 1 77 ? -4.199 4.16 -4.594 1 95.31 77 LYS A O 1
ATOM 633 N N . GLN A 1 78 ? -2.621 5.227 -3.504 1 94.5 78 GLN A N 1
ATOM 634 C CA . GLN A 1 78 ? -1.641 4.16 -3.676 1 94.5 78 GLN A CA 1
ATOM 635 C C . GLN A 1 78 ? -2.107 2.871 -3.006 1 94.5 78 GLN A C 1
ATOM 637 O O . GLN A 1 78 ? -1.959 1.783 -3.566 1 94.5 78 GLN A O 1
ATOM 642 N N . GLU A 1 79 ? -2.598 2.998 -1.875 1 95.12 79 GLU A N 1
ATOM 643 C CA . GLU A 1 79 ? -3.131 1.854 -1.142 1 95.12 79 GLU A CA 1
ATOM 644 C C . GLU A 1 79 ? -4.211 1.136 -1.947 1 95.12 79 GLU A C 1
ATOM 646 O O . GLU A 1 79 ? -4.195 -0.093 -2.057 1 95.12 79 GLU A O 1
ATOM 651 N N . LYS A 1 80 ? -5.059 1.935 -2.502 1 94.31 80 LYS A N 1
ATOM 652 C CA . LYS A 1 80 ? -6.121 1.346 -3.311 1 94.31 80 LYS A CA 1
ATOM 653 C C . LYS A 1 80 ? -5.547 0.594 -4.508 1 94.31 80 LYS A C 1
ATOM 655 O O . LYS A 1 80 ? -6.016 -0.495 -4.848 1 94.31 80 LYS A O 1
ATOM 660 N N . GLU A 1 81 ? -4.578 1.117 -5.082 1 94.69 81 GLU A N 1
ATOM 661 C CA . GLU A 1 81 ? -3.908 0.475 -6.211 1 94.69 81 GLU A CA 1
ATOM 662 C C . GLU A 1 81 ? -3.244 -0.833 -5.785 1 94.69 81 GLU A C 1
ATOM 664 O O . GLU A 1 81 ? -3.371 -1.849 -6.473 1 94.69 81 GLU A O 1
ATOM 669 N N . PHE A 1 82 ? -2.568 -0.748 -4.676 1 95.06 82 PHE A N 1
ATOM 670 C CA . PHE A 1 82 ? -1.915 -1.938 -4.148 1 95.06 82 PHE A CA 1
ATOM 671 C C . PHE A 1 82 ? -2.93 -3.049 -3.9 1 95.06 82 PHE A C 1
ATOM 673 O O . PHE A 1 82 ? -2.711 -4.195 -4.297 1 95.06 82 PHE A O 1
ATOM 680 N N . VAL A 1 83 ? -3.988 -2.682 -3.289 1 95.69 83 VAL A N 1
ATOM 681 C CA . VAL A 1 83 ? -5.027 -3.646 -2.947 1 95.69 83 VAL A CA 1
ATOM 682 C C . VAL A 1 83 ? -5.551 -4.312 -4.215 1 95.69 83 VAL A C 1
ATOM 684 O O . VAL A 1 83 ? -5.676 -5.539 -4.277 1 95.69 83 VAL A O 1
ATOM 687 N N . THR A 1 84 ? -5.75 -3.545 -5.223 1 94.69 84 THR A N 1
ATOM 688 C CA . THR A 1 84 ? -6.242 -4.059 -6.496 1 94.69 84 THR A CA 1
ATOM 689 C C . THR A 1 84 ? -5.223 -5 -7.129 1 94.69 84 THR A C 1
ATOM 691 O O . THR A 1 84 ? -5.582 -6.062 -7.641 1 94.69 84 THR A O 1
ATOM 694 N N . ARG A 1 85 ? -4.02 -4.645 -7.027 1 94.25 85 ARG A N 1
ATOM 695 C CA . ARG A 1 85 ? -2.959 -5.457 -7.617 1 94.25 85 ARG A CA 1
ATOM 696 C C . ARG A 1 85 ? -2.812 -6.785 -6.879 1 94.25 85 ARG A C 1
ATOM 698 O O . ARG A 1 85 ? -2.535 -7.812 -7.496 1 94.25 85 ARG A O 1
ATOM 705 N N . PHE A 1 86 ? -2.988 -6.742 -5.574 1 95.19 86 PHE A N 1
ATOM 706 C CA . PHE A 1 86 ? -2.982 -7.977 -4.797 1 95.19 86 PHE A CA 1
ATOM 707 C C . PHE A 1 86 ? -4.074 -8.922 -5.281 1 95.19 86 PHE A C 1
ATOM 709 O O . PHE A 1 86 ? -3.822 -10.117 -5.492 1 95.19 86 PHE A O 1
ATOM 716 N N . ILE A 1 87 ? -5.176 -8.391 -5.512 1 94.88 87 ILE A N 1
ATOM 717 C CA . ILE A 1 87 ? -6.324 -9.188 -5.93 1 94.88 87 ILE A CA 1
ATOM 718 C C . ILE A 1 87 ? -6.074 -9.773 -7.32 1 94.88 87 ILE A C 1
ATOM 720 O O . ILE A 1 87 ? -6.344 -10.953 -7.562 1 94.88 87 ILE A O 1
ATOM 724 N N . ASN A 1 88 ? -5.496 -8.984 -8.148 1 94.25 88 ASN A N 1
ATOM 725 C CA . ASN A 1 88 ? -5.156 -9.453 -9.484 1 94.25 88 ASN A CA 1
ATOM 726 C C . ASN A 1 88 ? -4.148 -10.602 -9.438 1 94.25 88 ASN A C 1
ATOM 728 O O . ASN A 1 88 ? -4.258 -11.555 -10.203 1 94.25 88 ASN A O 1
ATOM 732 N N . MET A 1 89 ? -3.262 -10.484 -8.586 1 94.69 89 MET A N 1
ATOM 733 C CA . MET A 1 89 ? -2.266 -11.547 -8.438 1 94.69 89 MET A CA 1
ATOM 734 C C . MET A 1 89 ? -2.912 -12.836 -7.957 1 94.69 89 MET A C 1
ATOM 736 O O . MET A 1 89 ? -2.58 -13.922 -8.438 1 94.69 89 MET A O 1
ATOM 740 N N . LEU A 1 90 ? -3.777 -12.695 -7.039 1 95.38 90 LEU A N 1
ATOM 741 C CA . LEU A 1 90 ? -4.5 -13.867 -6.555 1 95.38 90 LEU A CA 1
ATOM 742 C C . LEU A 1 90 ? -5.301 -14.516 -7.68 1 95.38 90 LEU A C 1
ATOM 744 O O . LEU A 1 90 ? -5.344 -15.742 -7.789 1 95.38 90 LEU A O 1
ATOM 748 N N . ASP A 1 91 ? -5.84 -13.688 -8.508 1 95.38 91 ASP A N 1
ATOM 749 C CA . ASP A 1 91 ? -6.566 -14.195 -9.664 1 95.38 91 ASP A CA 1
ATOM 750 C C . ASP A 1 91 ? -5.641 -14.977 -10.602 1 95.38 91 ASP A C 1
ATOM 752 O O . ASP A 1 91 ? -6.031 -16.016 -11.141 1 95.38 91 ASP A O 1
ATOM 756 N N . GLN A 1 92 ? -4.504 -14.469 -10.758 1 93.94 92 GLN A N 1
ATOM 757 C CA . GLN A 1 92 ? -3.537 -15.148 -11.609 1 93.94 92 GLN A CA 1
ATOM 758 C C . GLN A 1 92 ? -3.145 -16.5 -11.023 1 93.94 92 GLN A C 1
ATOM 760 O O . GLN A 1 92 ? -2.955 -17.469 -11.766 1 93.94 92 GLN A O 1
ATOM 765 N N . ILE A 1 93 ? -3.045 -16.594 -9.758 1 94.44 93 ILE A N 1
ATOM 766 C CA . ILE A 1 93 ? -2.738 -17.859 -9.102 1 94.44 93 ILE A CA 1
ATOM 767 C C . ILE A 1 93 ? -3.895 -18.828 -9.305 1 94.44 93 ILE A C 1
ATOM 769 O O . ILE A 1 93 ? -3.676 -20.031 -9.539 1 94.44 93 ILE A O 1
ATOM 773 N N . ASP A 1 94 ? -5.047 -18.312 -9.258 1 94.56 94 ASP A N 1
ATOM 774 C CA . ASP A 1 94 ? -6.211 -19.141 -9.562 1 94.56 94 ASP A CA 1
ATOM 775 C C . ASP A 1 94 ? -6.152 -19.672 -10.992 1 94.56 94 ASP A C 1
ATOM 777 O O . ASP A 1 94 ? -6.516 -20.812 -11.25 1 94.56 94 ASP A O 1
ATOM 781 N N . ASN A 1 95 ? -5.75 -18.859 -11.867 1 93.06 95 ASN A N 1
ATOM 782 C CA . ASN A 1 95 ? -5.598 -19.281 -13.258 1 93.06 95 ASN A CA 1
ATOM 783 C C . ASN A 1 95 ? -4.59 -20.422 -13.383 1 93.06 95 ASN A C 1
ATOM 785 O O . ASN A 1 95 ? -4.832 -21.391 -14.102 1 93.06 95 ASN A O 1
ATOM 789 N N . ILE A 1 96 ? -3.512 -20.312 -12.68 1 93.06 96 ILE A N 1
ATOM 790 C CA . ILE A 1 96 ? -2.498 -21.359 -12.688 1 93.06 96 ILE A CA 1
ATOM 791 C C . ILE A 1 96 ? -3.098 -22.672 -12.156 1 93.06 96 ILE A C 1
ATOM 793 O O . ILE A 1 96 ? -2.875 -23.734 -12.727 1 93.06 96 ILE A O 1
ATOM 797 N N . LEU A 1 97 ? -3.824 -22.547 -11.109 1 93.88 97 LEU A N 1
ATOM 798 C CA . LEU A 1 97 ? -4.465 -23.703 -10.508 1 93.88 97 LEU A CA 1
ATOM 799 C C . LEU A 1 97 ? -5.422 -24.375 -11.492 1 93.88 97 LEU A C 1
ATOM 801 O O . LEU A 1 97 ? -5.434 -25.594 -11.609 1 93.88 97 LEU A O 1
ATOM 805 N N . ASN A 1 98 ? -6.145 -23.578 -12.172 1 92 98 ASN A N 1
ATOM 806 C CA . ASN A 1 98 ? -7.078 -24.109 -13.156 1 92 98 ASN A CA 1
ATOM 807 C C . ASN A 1 98 ? -6.355 -24.844 -14.281 1 92 98 ASN A C 1
ATOM 809 O O . ASN A 1 98 ? -6.805 -25.891 -14.734 1 92 98 ASN A O 1
ATOM 813 N N . PHE A 1 99 ? -5.301 -24.312 -14.672 1 88.81 99 PHE A N 1
ATOM 814 C CA . PHE A 1 99 ? -4.5 -24.969 -15.711 1 88.81 99 PHE A CA 1
ATOM 815 C C . PHE A 1 99 ? -3.941 -26.297 -15.211 1 88.81 99 PHE A C 1
ATOM 817 O O . PHE A 1 99 ? -3.922 -27.281 -15.953 1 88.81 99 PHE A O 1
ATOM 824 N N . ALA A 1 100 ? -3.457 -26.281 -13.984 1 90.62 100 ALA A N 1
ATOM 825 C CA . ALA A 1 100 ? -2.926 -27.516 -13.398 1 90.62 100 ALA A CA 1
ATOM 826 C C . ALA A 1 100 ? -3.998 -28.594 -13.32 1 90.62 100 ALA A C 1
ATOM 828 O O . ALA A 1 100 ? -3.719 -29.766 -13.57 1 90.62 100 ALA A O 1
ATOM 829 N N . LYS A 1 101 ? -5.184 -28.219 -13.031 1 91.62 101 LYS A N 1
ATOM 830 C CA . LYS A 1 101 ? -6.293 -29.172 -12.953 1 91.62 101 LYS A CA 1
ATOM 831 C C . LYS A 1 101 ? -6.57 -29.812 -14.312 1 91.62 101 LYS A C 1
ATOM 833 O O . LYS A 1 101 ? -6.895 -31 -14.391 1 91.62 101 LYS A O 1
ATOM 838 N N . GLN A 1 102 ? -6.367 -29.078 -15.312 1 88.75 102 GLN A N 1
ATOM 839 C CA . GLN A 1 102 ? -6.605 -29.562 -16.672 1 88.75 102 GLN A CA 1
ATOM 840 C C . GLN A 1 102 ? -5.562 -30.609 -17.062 1 88.75 102 GLN A C 1
ATOM 842 O O . GLN A 1 102 ? -5.84 -31.5 -17.875 1 88.75 102 GLN A O 1
ATOM 847 N N . THR A 1 103 ? -4.422 -30.547 -16.453 1 83.38 103 THR A N 1
ATOM 848 C CA . THR A 1 103 ? -3.354 -31.484 -16.781 1 83.38 103 THR A CA 1
ATOM 849 C C . THR A 1 103 ? -3.393 -32.688 -15.867 1 83.38 103 THR A C 1
ATOM 851 O O . THR A 1 103 ? -2.576 -33.625 -16.016 1 83.38 103 THR A O 1
ATOM 854 N N . GLU A 1 104 ? -4.297 -32.75 -14.953 1 83.5 104 GLU A N 1
ATOM 855 C CA . GLU A 1 104 ? -4.543 -33.875 -14.023 1 83.5 104 GLU A CA 1
ATOM 856 C C . GLU A 1 104 ? -3.283 -34.219 -13.234 1 83.5 104 GLU A C 1
ATOM 858 O O . GLU A 1 104 ? -2.994 -35.375 -13 1 83.5 104 GLU A O 1
ATOM 863 N N . ASN A 1 105 ? -2.436 -33.312 -13.023 1 82.12 105 ASN A N 1
ATOM 864 C CA . ASN A 1 105 ? -1.276 -33.469 -12.156 1 82.12 105 ASN A CA 1
ATOM 865 C C . ASN A 1 105 ? -1.626 -33.219 -10.695 1 82.12 105 ASN A C 1
ATOM 867 O O . ASN A 1 105 ? -1.493 -32.094 -10.211 1 82.12 105 ASN A O 1
ATOM 871 N N . ASN A 1 106 ? -1.981 -34.188 -9.992 1 88.31 106 ASN A N 1
ATOM 872 C CA . ASN A 1 106 ? -2.527 -34.062 -8.641 1 88.31 106 ASN A CA 1
ATOM 873 C C . ASN A 1 106 ? -1.502 -33.5 -7.668 1 88.31 106 ASN A C 1
ATOM 875 O O . ASN A 1 106 ? -1.854 -32.75 -6.77 1 88.31 106 ASN A O 1
ATOM 879 N N . GLU A 1 107 ? -0.283 -33.875 -7.859 1 87 107 GLU A N 1
ATOM 880 C CA . GLU A 1 107 ? 0.767 -33.375 -6.98 1 87 107 GLU A CA 1
ATOM 881 C C . GLU A 1 107 ? 0.939 -31.875 -7.137 1 87 107 GLU A C 1
ATOM 883 O O . GLU A 1 107 ? 1.053 -31.156 -6.141 1 87 107 GLU A O 1
ATOM 888 N N . LEU A 1 108 ? 0.874 -31.422 -8.305 1 87.44 108 LEU A N 1
ATOM 889 C CA . LEU A 1 108 ? 1.025 -30 -8.586 1 87.44 108 LEU A CA 1
ATOM 890 C C . LEU A 1 108 ? -0.18 -29.219 -8.086 1 87.44 108 LEU A C 1
ATOM 892 O O . LEU A 1 108 ? -0.029 -28.125 -7.539 1 87.44 108 LEU A O 1
ATOM 896 N N . ILE A 1 109 ? -1.31 -29.781 -8.25 1 93.12 109 ILE A N 1
ATOM 897 C CA . ILE A 1 109 ? -2.545 -29.156 -7.785 1 93.12 109 ILE A CA 1
ATOM 898 C C . ILE A 1 109 ? -2.48 -28.938 -6.277 1 93.12 109 ILE A C 1
ATOM 900 O O . ILE A 1 109 ? -2.754 -27.844 -5.789 1 93.12 109 ILE A O 1
ATOM 904 N N . LYS A 1 110 ? -2.094 -29.891 -5.617 1 94.38 110 LYS A N 1
ATOM 905 C CA . LYS A 1 110 ? -1.989 -29.812 -4.164 1 94.38 110 LYS A CA 1
ATOM 906 C C . LYS A 1 110 ? -0.964 -28.75 -3.744 1 94.38 110 LYS A C 1
ATOM 908 O O . LYS A 1 110 ? -1.193 -28 -2.799 1 94.38 110 LYS A O 1
ATOM 913 N N . ASN A 1 111 ? 0.148 -28.734 -4.453 1 92.44 111 ASN A N 1
ATOM 914 C CA . ASN A 1 111 ? 1.199 -27.766 -4.156 1 92.44 111 ASN A CA 1
ATOM 915 C C . ASN A 1 111 ? 0.712 -26.344 -4.352 1 92.44 111 ASN A C 1
ATOM 917 O O . ASN A 1 111 ? 0.917 -25.484 -3.488 1 92.44 111 ASN A O 1
ATOM 921 N N . ILE A 1 112 ? 0.052 -26.109 -5.441 1 94.25 112 ILE A N 1
ATOM 922 C CA . ILE A 1 112 ? -0.43 -24.781 -5.754 1 94.25 112 ILE A CA 1
ATOM 923 C C . ILE A 1 112 ? -1.486 -24.359 -4.73 1 94.25 112 ILE A C 1
ATOM 925 O O . ILE A 1 112 ? -1.502 -23.203 -4.281 1 94.25 112 ILE A O 1
ATOM 929 N N . GLN A 1 113 ? -2.352 -25.25 -4.355 1 95.25 113 GLN A N 1
ATOM 930 C CA . GLN A 1 113 ? -3.375 -24.953 -3.357 1 95.25 113 GLN A CA 1
ATOM 931 C C . GLN A 1 113 ? -2.748 -24.594 -2.016 1 95.25 113 GLN A C 1
ATOM 933 O O . GLN A 1 113 ? -3.195 -23.656 -1.354 1 95.25 113 GLN A O 1
ATOM 938 N N . SER A 1 114 ? -1.746 -25.312 -1.667 1 95.44 114 SER A N 1
ATOM 939 C CA . SER A 1 114 ? -1.045 -25.016 -0.42 1 95.44 114 SER A CA 1
ATOM 940 C C . SER A 1 114 ? -0.41 -23.641 -0.451 1 95.44 114 SER A C 1
ATOM 942 O O . SER A 1 114 ? -0.516 -22.875 0.516 1 95.44 114 SER A O 1
ATOM 944 N N . ILE A 1 115 ? 0.169 -23.328 -1.531 1 94.19 115 ILE A N 1
ATOM 945 C CA . ILE A 1 115 ? 0.826 -22.031 -1.693 1 94.19 115 ILE A CA 1
ATOM 946 C C . ILE A 1 115 ? -0.215 -20.922 -1.651 1 94.19 115 ILE A C 1
ATOM 948 O O . ILE A 1 115 ? 0.001 -19.875 -1.017 1 94.19 115 ILE A O 1
ATOM 952 N N . LYS A 1 116 ? -1.263 -21.141 -2.346 1 94.44 116 LYS A N 1
ATOM 953 C CA . LYS A 1 116 ? -2.352 -20.156 -2.332 1 94.44 116 LYS A CA 1
ATOM 954 C C . LYS A 1 116 ? -2.842 -19.906 -0.91 1 94.44 116 LYS A C 1
ATOM 956 O O . LYS A 1 116 ? -3.078 -18.766 -0.526 1 94.44 116 LYS A O 1
ATOM 961 N N . ASN A 1 117 ? -2.971 -20.922 -0.145 1 94.56 117 ASN A N 1
ATOM 962 C CA . ASN A 1 117 ? -3.406 -20.797 1.242 1 94.56 117 ASN A CA 1
ATOM 963 C C . ASN A 1 117 ? -2.41 -19.984 2.072 1 94.56 117 ASN A C 1
ATOM 965 O O . ASN A 1 117 ? -2.807 -19.172 2.902 1 94.56 117 ASN A O 1
ATOM 969 N N . ILE A 1 118 ? -1.169 -20.203 1.837 1 93.88 118 ILE A N 1
ATOM 970 C CA . ILE A 1 118 ? -0.121 -19.469 2.527 1 93.88 118 ILE A CA 1
ATOM 971 C C . ILE A 1 118 ? -0.233 -17.984 2.189 1 93.88 118 ILE A C 1
ATOM 973 O O . ILE A 1 118 ? -0.182 -17.125 3.082 1 93.88 118 ILE A O 1
ATOM 977 N N . ILE A 1 119 ? -0.445 -17.703 0.917 1 94.81 119 ILE A N 1
ATOM 978 C CA . ILE A 1 119 ? -0.548 -16.328 0.453 1 94.81 119 ILE A CA 1
ATOM 979 C C . ILE A 1 119 ? -1.769 -15.656 1.084 1 94.81 119 ILE A C 1
ATOM 981 O O . ILE A 1 119 ? -1.688 -14.516 1.557 1 94.81 119 ILE A O 1
ATOM 985 N N . LYS A 1 120 ? -2.834 -16.375 1.1 1 94.31 120 LYS A N 1
ATOM 986 C CA . LYS A 1 120 ? -4.059 -15.828 1.684 1 94.31 120 LYS A CA 1
ATOM 987 C C . LYS A 1 120 ? -3.875 -15.539 3.17 1 94.31 120 LYS A C 1
ATOM 989 O O . LYS A 1 120 ? -4.352 -14.516 3.67 1 94.31 120 LYS A O 1
ATOM 994 N N . LYS A 1 121 ? -3.219 -16.422 3.818 1 94.25 121 LYS A N 1
ATOM 995 C CA . LYS A 1 121 ? -2.939 -16.219 5.238 1 94.25 121 LYS A CA 1
ATOM 996 C C . LYS A 1 121 ? -2.066 -14.977 5.449 1 94.25 121 LYS A C 1
ATOM 998 O O . LYS A 1 121 ? -2.328 -14.172 6.344 1 94.25 121 LYS A O 1
ATOM 1003 N N . ASP A 1 122 ? -1.063 -14.828 4.609 1 93.06 122 ASP A N 1
ATOM 1004 C CA . ASP A 1 122 ? -0.177 -13.672 4.68 1 93.06 122 ASP A CA 1
ATOM 1005 C C . ASP A 1 122 ? -0.949 -12.375 4.445 1 93.06 122 ASP A C 1
ATOM 1007 O O . ASP A 1 122 ? -0.727 -11.383 5.141 1 93.06 122 ASP A O 1
ATOM 1011 N N . LEU A 1 123 ? -1.853 -12.422 3.531 1 94.94 123 LEU A N 1
ATOM 1012 C CA . LEU A 1 123 ? -2.615 -11.234 3.174 1 94.94 123 LEU A CA 1
ATOM 1013 C C . LEU A 1 123 ? -3.654 -10.914 4.242 1 94.94 123 LEU A C 1
ATOM 1015 O O . LEU A 1 123 ? -3.971 -9.742 4.477 1 94.94 123 LEU A O 1
ATOM 1019 N N . TYR A 1 124 ? -4.109 -11.961 4.902 1 94.44 124 TYR A N 1
ATOM 1020 C CA . TYR A 1 124 ? -5.047 -11.758 6.004 1 94.44 124 TYR A CA 1
ATOM 1021 C C . TYR A 1 124 ? -4.422 -10.906 7.102 1 94.44 124 TYR A C 1
ATOM 1023 O O . TYR A 1 124 ? -5.09 -10.047 7.688 1 94.44 124 TYR A O 1
ATOM 1031 N N . GLU A 1 125 ? -3.145 -11.039 7.289 1 92.62 125 GLU A N 1
ATOM 1032 C CA . GLU A 1 125 ? -2.418 -10.32 8.336 1 92.62 125 GLU A CA 1
ATOM 1033 C C . GLU A 1 125 ? -2.375 -8.82 8.055 1 92.62 125 GLU A C 1
ATOM 1035 O O . GLU A 1 125 ? -2.178 -8.023 8.969 1 92.62 125 GLU A O 1
ATOM 1040 N N . VAL A 1 126 ? -2.611 -8.453 6.809 1 92.12 126 VAL A N 1
ATOM 1041 C CA . VAL A 1 126 ? -2.527 -7.035 6.488 1 92.12 126 VAL A CA 1
ATOM 1042 C C . VAL A 1 126 ? -3.918 -6.496 6.16 1 92.12 126 VAL A C 1
ATOM 1044 O O . VAL A 1 126 ? -4.055 -5.406 5.598 1 92.12 126 VAL A O 1
ATOM 1047 N N . GLY A 1 127 ? -4.957 -7.336 6.414 1 94.56 127 GLY A N 1
ATOM 1048 C CA . GLY A 1 127 ? -6.305 -6.785 6.398 1 94.56 127 GLY A CA 1
ATOM 1049 C C . GLY A 1 127 ? -7.152 -7.324 5.262 1 94.56 127 GLY A C 1
ATOM 1050 O O . GLY A 1 127 ? -8.273 -6.863 5.043 1 94.56 127 GLY A O 1
ATOM 1051 N N . PHE A 1 128 ? -6.66 -8.289 4.527 1 96.38 128 PHE A N 1
ATOM 1052 C CA . PHE A 1 128 ? -7.418 -8.883 3.434 1 96.38 128 PHE A CA 1
ATOM 1053 C C . PHE A 1 128 ? -8.281 -10.039 3.934 1 96.38 128 PHE A C 1
ATOM 1055 O O . PHE A 1 128 ? -7.84 -10.828 4.773 1 96.38 128 PHE A O 1
ATOM 1062 N N . GLU A 1 129 ? -9.445 -10.117 3.33 1 96.5 129 GLU A N 1
ATOM 1063 C CA . GLU A 1 129 ? -10.352 -11.219 3.629 1 96.5 129 GLU A CA 1
ATOM 1064 C C . GLU A 1 129 ? -11.148 -11.633 2.393 1 96.5 129 GLU A C 1
ATOM 1066 O O . GLU A 1 129 ? -11.688 -10.781 1.687 1 96.5 129 GLU A O 1
ATOM 1071 N N . GLU A 1 130 ? -11.148 -12.938 2.186 1 96.81 130 GLU A N 1
ATOM 1072 C CA . GLU A 1 130 ? -11.984 -13.438 1.099 1 96.81 130 GLU A CA 1
ATOM 1073 C C . GLU A 1 130 ? -13.453 -13.492 1.506 1 96.81 130 GLU A C 1
ATOM 1075 O O . GLU A 1 130 ? -13.773 -13.859 2.637 1 96.81 130 GLU A O 1
ATOM 1080 N N . ILE A 1 131 ? -14.328 -13.117 0.604 1 97.69 131 ILE A N 1
ATOM 1081 C CA . ILE A 1 131 ? -15.766 -13.148 0.882 1 97.69 131 ILE A CA 1
ATOM 1082 C C . ILE A 1 131 ? -16.297 -14.57 0.725 1 97.69 131 ILE A C 1
ATOM 1084 O O . ILE A 1 131 ? -16.141 -15.18 -0.333 1 97.69 131 ILE A O 1
ATOM 1088 N N . PRO A 1 132 ? -16.875 -15.086 1.758 1 96.56 132 PRO A N 1
ATOM 1089 C CA . PRO A 1 132 ? -17.469 -16.422 1.64 1 96.56 132 PRO A CA 1
ATOM 1090 C C . PRO A 1 132 ? -18.594 -16.469 0.598 1 96.56 132 PRO A C 1
ATOM 1092 O O . PRO A 1 132 ? -19.359 -15.523 0.46 1 96.56 132 PRO A O 1
ATOM 1095 N N . ALA A 1 133 ? -18.594 -17.703 -0.153 1 96.38 133 ALA A N 1
ATOM 1096 C CA . ALA A 1 133 ? -19.594 -17.75 -1.22 1 96.38 133 ALA A CA 1
ATOM 1097 C C . ALA A 1 133 ? -20.172 -19.156 -1.366 1 96.38 133 ALA A C 1
ATOM 1099 O O . ALA A 1 133 ? -21.375 -19.344 -1.178 1 96.38 133 ALA A O 1
ATOM 1100 N N . ILE A 1 134 ? -19.359 -20.156 -1.617 1 94.88 134 ILE A N 1
ATOM 1101 C CA . ILE A 1 134 ? -19.859 -21.5 -1.902 1 94.88 134 ILE A CA 1
ATOM 1102 C C . ILE A 1 134 ? -20.734 -21.984 -0.749 1 94.88 134 ILE A C 1
ATOM 1104 O O . ILE A 1 134 ? -20.328 -21.906 0.416 1 94.88 134 ILE A O 1
ATOM 1108 N N . GLY A 1 135 ? -21.828 -22.422 -1.056 1 94.06 135 GLY A N 1
ATOM 1109 C CA . GLY A 1 135 ? -22.75 -22.953 -0.062 1 94.06 135 GLY A CA 1
ATOM 1110 C C . GLY A 1 135 ? -23.562 -21.875 0.64 1 94.06 135 GLY A C 1
ATOM 1111 O O . GLY A 1 135 ? -24.531 -22.172 1.342 1 94.06 135 GLY A O 1
ATOM 1112 N N . GLU A 1 136 ? -23.234 -20.672 0.463 1 96.12 136 GLU A N 1
ATOM 1113 C CA . GLU A 1 136 ? -23.969 -19.562 1.044 1 96.12 136 GLU A CA 1
ATOM 1114 C C . GLU A 1 136 ? -25.156 -19.156 0.165 1 96.12 136 GLU A C 1
ATOM 1116 O O . GLU A 1 136 ? -25.234 -19.547 -1.002 1 96.12 136 GLU A O 1
ATOM 1121 N N . ARG A 1 137 ? -26.031 -18.422 0.833 1 96.44 137 ARG A N 1
ATOM 1122 C CA . ARG A 1 137 ? -27.109 -17.812 0.064 1 96.44 137 ARG A CA 1
ATOM 1123 C C . ARG A 1 137 ? -26.625 -16.531 -0.617 1 96.44 137 ARG A C 1
ATOM 1125 O O . ARG A 1 137 ? -25.906 -15.727 -0.015 1 96.44 137 ARG A O 1
ATOM 1132 N N . PHE A 1 138 ? -27.141 -16.391 -1.797 1 97.62 138 PHE A N 1
ATOM 1133 C CA . PHE A 1 138 ? -26.781 -15.211 -2.58 1 97.62 138 PHE A CA 1
ATOM 1134 C C . PHE A 1 138 ? -27.156 -13.93 -1.849 1 97.62 138 PHE A C 1
ATOM 1136 O O . PHE A 1 138 ? -28.266 -13.828 -1.304 1 97.62 138 PHE A O 1
ATOM 1143 N N . ASN A 1 139 ? -26.266 -13.008 -1.745 1 97.5 139 ASN A N 1
ATOM 1144 C CA . ASN A 1 139 ? -26.438 -11.664 -1.201 1 97.5 139 ASN A CA 1
ATOM 1145 C C . ASN A 1 139 ? -25.812 -10.609 -2.111 1 97.5 139 ASN A C 1
ATOM 1147 O O . ASN A 1 139 ? -24.594 -10.578 -2.285 1 97.5 139 ASN A O 1
ATOM 1151 N N . ALA A 1 140 ? -26.547 -9.75 -2.658 1 96.44 140 ALA A N 1
ATOM 1152 C CA . ALA A 1 140 ? -26.125 -8.789 -3.67 1 96.44 140 ALA A CA 1
ATOM 1153 C C . ALA A 1 140 ? -25.047 -7.863 -3.121 1 96.44 140 ALA A C 1
ATOM 1155 O O . ALA A 1 140 ? -24.281 -7.27 -3.885 1 96.44 140 ALA A O 1
ATOM 1156 N N . LYS A 1 141 ? -25.047 -7.723 -1.894 1 97.25 141 LYS A N 1
ATOM 1157 C CA . LYS A 1 141 ? -24.016 -6.891 -1.269 1 97.25 141 LYS A CA 1
ATOM 1158 C C . LYS A 1 141 ? -22.641 -7.512 -1.424 1 97.25 141 LYS A C 1
ATOM 1160 O O . LYS A 1 141 ? -21.641 -6.797 -1.525 1 97.25 141 LYS A O 1
ATOM 1165 N N . PHE A 1 142 ? -22.531 -8.836 -1.483 1 98.06 142 PHE A N 1
ATOM 1166 C CA . PHE A 1 142 ? -21.25 -9.547 -1.426 1 98.06 142 PHE A CA 1
ATOM 1167 C C . PHE A 1 142 ? -21.016 -10.336 -2.703 1 98.06 142 PHE A C 1
ATOM 1169 O O . PHE A 1 142 ? -19.891 -10.773 -2.971 1 98.06 142 PHE A O 1
ATOM 1176 N N . HIS A 1 143 ? -22.078 -10.508 -3.451 1 98.38 1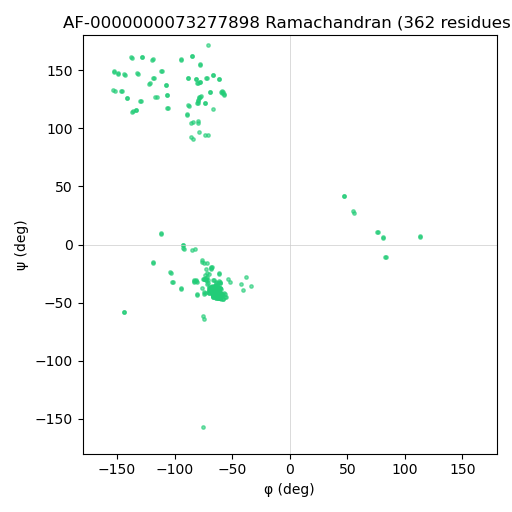43 HIS A N 1
ATOM 1177 C CA . HIS A 1 143 ? -22 -11.406 -4.594 1 98.38 143 HIS A CA 1
ATOM 1178 C C . HIS A 1 143 ? -22.578 -10.758 -5.848 1 98.38 143 HIS A C 1
ATOM 1180 O O . HIS A 1 143 ? -23.469 -9.906 -5.758 1 98.38 143 HIS A O 1
ATOM 1186 N N . GLU A 1 144 ? -22.047 -11.062 -6.926 1 98.06 144 GLU A N 1
ATOM 1187 C CA . GLU A 1 144 ? -22.625 -10.812 -8.242 1 98.06 144 GLU A CA 1
ATOM 1188 C C . GLU A 1 144 ? -22.938 -12.117 -8.969 1 98.06 144 GLU A C 1
ATOM 1190 O O . GLU A 1 144 ? -22.062 -12.969 -9.133 1 98.06 144 GLU A O 1
ATOM 1195 N N . CYS A 1 145 ? -24.125 -12.273 -9.414 1 97.5 145 CYS A N 1
ATOM 1196 C CA . CYS A 1 145 ? -24.531 -13.508 -10.078 1 97.5 145 CYS A CA 1
ATOM 1197 C C . CYS A 1 145 ? -24.234 -13.445 -11.57 1 97.5 145 CYS A C 1
ATOM 1199 O O . CYS A 1 145 ? -24.812 -12.617 -12.281 1 97.5 145 CYS A O 1
ATOM 1201 N N . VAL A 1 146 ? -23.438 -14.289 -12.062 1 97.31 146 VAL A N 1
ATOM 1202 C CA . VAL A 1 146 ? -23.031 -14.219 -13.461 1 97.31 146 VAL A CA 1
ATOM 1203 C C . VAL A 1 146 ? -23.797 -15.281 -14.266 1 97.31 146 VAL A C 1
ATOM 1205 O O . VAL A 1 146 ? -23.875 -15.195 -15.492 1 97.31 146 VAL A O 1
ATOM 1208 N N . GLN A 1 147 ? -24.219 -16.312 -13.578 1 96.31 147 GLN A N 1
ATOM 1209 C CA . GLN A 1 147 ? -24.984 -17.375 -14.227 1 96.31 147 GLN A CA 1
ATOM 1210 C C . GLN A 1 147 ? -25.906 -18.078 -13.227 1 96.31 147 GLN A C 1
ATOM 1212 O O . GLN A 1 147 ? -25.578 -18.203 -12.047 1 96.31 147 GLN A O 1
ATOM 1217 N N . THR A 1 148 ? -27.047 -18.562 -13.734 1 95.75 148 THR A N 1
ATOM 1218 C CA . THR A 1 148 ? -27.969 -19.312 -12.891 1 95.75 148 THR A CA 1
ATOM 1219 C C . THR A 1 148 ? -28.141 -20.734 -13.414 1 95.75 148 THR A C 1
ATOM 1221 O O . THR A 1 148 ? -28.031 -20.984 -14.609 1 95.75 148 THR A O 1
ATOM 1224 N N . ILE A 1 149 ? -28.25 -21.547 -12.469 1 94.38 149 ILE A N 1
ATOM 1225 C CA . ILE A 1 149 ? -28.516 -22.938 -12.812 1 94.38 149 ILE A CA 1
ATOM 1226 C C . ILE A 1 149 ? -29.812 -23.406 -12.172 1 94.38 149 ILE A C 1
ATOM 1228 O O . ILE A 1 149 ? -30.109 -23.062 -11.023 1 94.38 149 ILE A O 1
ATOM 1232 N N . SER A 1 150 ? -30.562 -24.188 -13.031 1 93.25 150 SER A N 1
ATOM 1233 C CA . SER A 1 150 ? -31.797 -24.766 -12.484 1 93.25 150 SER A CA 1
ATOM 1234 C C . SER A 1 150 ? -31.531 -26.125 -11.852 1 93.25 150 SER A C 1
ATOM 1236 O O . SER A 1 150 ? -31 -27.031 -12.5 1 93.25 150 SER A O 1
ATOM 1238 N N . ASP A 1 151 ? -31.672 -26.188 -10.555 1 87.81 151 ASP A N 1
ATOM 1239 C CA . ASP A 1 151 ? -31.516 -27.438 -9.828 1 87.81 151 ASP A CA 1
ATOM 1240 C C . ASP A 1 151 ? -32.594 -27.609 -8.758 1 87.81 151 ASP A C 1
ATOM 1242 O O . ASP A 1 151 ? -32.594 -26.906 -7.742 1 87.81 151 ASP A O 1
ATOM 1246 N N . ASP A 1 152 ? -33.469 -28.625 -8.938 1 87.88 152 ASP A N 1
ATOM 1247 C CA . ASP A 1 152 ? -34.625 -28.797 -8.062 1 87.88 152 ASP A CA 1
ATOM 1248 C C . ASP A 1 152 ? -34.219 -29.391 -6.719 1 87.88 152 ASP A C 1
ATOM 1250 O O . ASP A 1 152 ? -34.969 -29.344 -5.754 1 87.88 152 ASP A O 1
ATOM 1254 N N . LYS A 1 153 ? -32.969 -29.922 -6.609 1 91.88 153 LYS A N 1
ATOM 1255 C CA . LYS A 1 153 ? -32.531 -30.578 -5.391 1 91.88 153 LYS A CA 1
ATOM 1256 C C . LYS A 1 153 ? -31.812 -29.594 -4.465 1 91.88 153 LYS A C 1
ATOM 1258 O O . LYS A 1 153 ? -31.453 -29.938 -3.342 1 91.88 153 LYS A O 1
ATOM 1263 N N . ARG A 1 154 ? -31.656 -28.375 -4.941 1 89.44 154 ARG A N 1
ATOM 1264 C CA . ARG A 1 154 ? -30.938 -27.391 -4.145 1 89.44 154 ARG A CA 1
ATOM 1265 C C . ARG A 1 154 ? -31.828 -26.203 -3.809 1 89.44 154 ARG A C 1
ATOM 1267 O O . ARG A 1 154 ? -32.844 -25.969 -4.469 1 89.44 154 ARG A O 1
ATOM 1274 N N . GLU A 1 155 ? -31.391 -25.5 -2.754 1 91.81 155 GLU A N 1
ATOM 1275 C CA . GLU A 1 155 ? -32.156 -24.344 -2.314 1 91.81 155 GLU A CA 1
ATOM 1276 C C . GLU A 1 155 ? -32 -23.188 -3.291 1 91.81 155 GLU A C 1
ATOM 1278 O O . GLU A 1 155 ? -30.906 -22.938 -3.803 1 91.81 155 GLU A O 1
ATOM 1283 N N . LYS A 1 156 ? -33.062 -22.469 -3.475 1 92.56 156 LYS A N 1
ATOM 1284 C CA . LYS A 1 156 ? -33.031 -21.281 -4.312 1 92.56 156 LYS A CA 1
ATOM 1285 C C . LYS A 1 156 ? -32 -20.266 -3.791 1 92.56 156 LYS A C 1
ATOM 1287 O O . LYS A 1 156 ? -31.906 -20.047 -2.582 1 92.56 156 LYS A O 1
ATOM 1292 N N . TYR A 1 157 ? -31.203 -19.797 -4.711 1 94.88 157 TYR A N 1
ATOM 1293 C CA . TYR A 1 157 ? -30.25 -18.734 -4.449 1 94.88 157 TYR A CA 1
ATOM 1294 C C . TYR A 1 157 ? -28.984 -19.281 -3.785 1 94.88 157 TYR A C 1
ATOM 1296 O O . TYR A 1 157 ? -28.141 -18.516 -3.324 1 94.88 157 TYR A O 1
ATOM 1304 N N . GLU A 1 158 ? -28.859 -20.578 -3.645 1 96.31 158 GLU A N 1
ATOM 1305 C CA . GLU A 1 158 ? -27.641 -21.172 -3.129 1 96.31 158 GLU A CA 1
ATOM 1306 C C . GLU A 1 158 ? -26.5 -21.016 -4.129 1 96.31 158 GLU A C 1
ATOM 1308 O O . GLU A 1 158 ? -26.672 -21.266 -5.324 1 96.31 158 GLU A O 1
ATOM 1313 N N . ILE A 1 159 ? -25.391 -20.547 -3.623 1 97.5 159 ILE A N 1
ATOM 1314 C CA . ILE A 1 159 ? -24.234 -20.391 -4.5 1 97.5 159 ILE A CA 1
ATOM 1315 C C . ILE A 1 159 ? -23.562 -21.734 -4.719 1 97.5 159 ILE A C 1
ATOM 1317 O O . ILE A 1 159 ? -23.172 -22.406 -3.76 1 97.5 159 ILE A O 1
ATOM 1321 N N . LEU A 1 160 ? -23.359 -22.141 -5.953 1 95.69 160 LEU A N 1
ATOM 1322 C CA . LEU A 1 160 ? -22.828 -23.453 -6.301 1 95.69 160 LEU A CA 1
ATOM 1323 C C . LEU A 1 160 ? -21.344 -23.375 -6.664 1 95.69 160 LEU A C 1
ATOM 1325 O O . LEU A 1 160 ? -20.594 -24.328 -6.461 1 95.69 160 LEU A O 1
ATOM 1329 N N . GLU A 1 161 ? -21.031 -22.203 -7.246 1 95.62 161 GLU A N 1
ATOM 1330 C CA . GLU A 1 161 ? -19.672 -22.031 -7.75 1 95.62 161 GLU A CA 1
ATOM 1331 C C . GLU A 1 161 ? -19.219 -20.578 -7.68 1 95.62 161 GLU A C 1
ATOM 1333 O O . GLU A 1 161 ? -20.047 -19.656 -7.816 1 95.62 161 GLU A O 1
ATOM 1338 N N . VAL A 1 162 ? -17.969 -20.469 -7.453 1 96.88 162 VAL A N 1
ATOM 1339 C CA . VAL A 1 162 ? -17.359 -19.141 -7.508 1 96.88 162 VAL A CA 1
ATOM 1340 C C . VAL A 1 162 ? -16.516 -19 -8.781 1 96.88 162 VAL A C 1
ATOM 1342 O O . VAL A 1 162 ? -15.562 -19.75 -8.984 1 96.88 162 VAL A O 1
ATOM 1345 N N . VAL A 1 163 ? -16.906 -18.078 -9.617 1 95.56 163 VAL A N 1
ATOM 1346 C CA . VAL A 1 163 ? -16.172 -17.812 -10.844 1 95.56 163 VAL A CA 1
ATOM 1347 C C . VAL A 1 163 ? -14.961 -16.938 -10.547 1 95.56 163 VAL A C 1
ATOM 1349 O O . VAL A 1 163 ? -13.859 -17.203 -11.047 1 95.56 163 VAL A O 1
ATOM 1352 N N . ARG A 1 164 ? -15.188 -15.922 -9.695 1 96.25 164 ARG A N 1
ATOM 1353 C CA . ARG A 1 164 ? -14.133 -15.039 -9.211 1 96.25 164 ARG A CA 1
ATOM 1354 C C . ARG A 1 164 ? -14.344 -14.688 -7.742 1 96.25 164 ARG A C 1
ATOM 1356 O O . ARG A 1 164 ? -15.406 -14.188 -7.367 1 96.25 164 ARG A O 1
ATOM 1363 N N . PRO A 1 165 ? -13.328 -14.93 -6.992 1 97.19 165 PRO A N 1
ATOM 1364 C CA . PRO A 1 165 ? -13.492 -14.641 -5.566 1 97.19 165 PRO A CA 1
ATOM 1365 C C . PRO A 1 165 ? -13.641 -13.148 -5.285 1 97.19 165 PRO A C 1
ATOM 1367 O O . PRO A 1 165 ? -13.078 -12.32 -6.004 1 97.19 165 PRO A O 1
ATOM 1370 N N . GLY A 1 166 ? -14.445 -12.789 -4.262 1 97.81 166 GLY A N 1
ATOM 1371 C CA . GLY A 1 166 ? -14.539 -11.438 -3.729 1 97.81 166 GLY A CA 1
ATOM 1372 C C . GLY A 1 166 ? -13.633 -11.203 -2.537 1 97.81 166 GLY A C 1
ATOM 1373 O O . GLY A 1 166 ? -13.234 -12.148 -1.854 1 97.81 166 GLY A O 1
ATOM 1374 N N . TYR A 1 167 ? -13.383 -9.898 -2.332 1 98.06 167 TYR A N 1
ATOM 1375 C CA . TYR A 1 167 ? -12.445 -9.602 -1.256 1 98.06 167 TYR A CA 1
ATOM 1376 C C . TYR A 1 167 ? -12.852 -8.328 -0.516 1 98.06 167 TYR A C 1
ATOM 1378 O O . TYR A 1 167 ? -13.43 -7.414 -1.111 1 98.06 167 TYR A O 1
ATOM 1386 N N . LYS A 1 168 ? -12.547 -8.398 0.75 1 97.44 168 LYS A N 1
ATOM 1387 C CA . LYS A 1 168 ? -12.594 -7.207 1.594 1 97.44 168 LYS A CA 1
ATOM 1388 C C . LYS A 1 168 ? -11.195 -6.793 2.037 1 97.44 168 LYS A C 1
ATOM 1390 O O . LYS A 1 168 ? -10.305 -7.633 2.156 1 97.44 168 LYS A O 1
ATOM 1395 N N . PHE A 1 169 ? -11.062 -5.473 2.223 1 97.69 169 PHE A N 1
ATOM 1396 C CA . PHE A 1 169 ? -9.859 -4.914 2.824 1 97.69 169 PHE A CA 1
ATOM 1397 C C . PHE A 1 169 ? -10.211 -3.961 3.959 1 97.69 169 PHE A C 1
ATOM 1399 O O . PHE A 1 169 ? -10.977 -3.008 3.762 1 97.69 169 PHE A O 1
ATOM 1406 N N . ASN A 1 170 ? -9.664 -4.273 5.09 1 95.19 170 ASN A N 1
ATOM 1407 C CA . ASN A 1 170 ? -10.031 -3.518 6.281 1 95.19 170 ASN A CA 1
ATOM 1408 C C . ASN A 1 170 ? -11.539 -3.357 6.406 1 95.19 170 ASN A C 1
ATOM 1410 O O . ASN A 1 170 ? -12.039 -2.25 6.617 1 95.19 170 ASN A O 1
ATOM 1414 N N . ASN A 1 171 ? -12.219 -4.387 6.125 1 95 171 ASN A N 1
ATOM 1415 C CA . A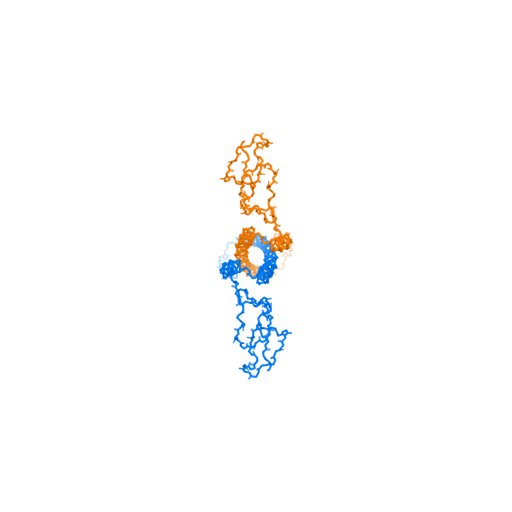SN A 1 171 ? -13.656 -4.543 6.309 1 95 171 ASN A CA 1
ATOM 1416 C C . ASN A 1 171 ? -14.445 -3.797 5.238 1 95 171 ASN A C 1
ATOM 1418 O O . ASN A 1 171 ? -15.664 -3.65 5.348 1 95 171 ASN A O 1
ATOM 1422 N N . GLU A 1 172 ? -13.797 -3.35 4.262 1 96.06 172 GLU A N 1
ATOM 1423 C CA . GLU A 1 172 ? -14.461 -2.73 3.119 1 96.06 172 GLU A CA 1
ATOM 1424 C C . GLU A 1 172 ? -14.406 -3.639 1.894 1 96.06 172 GLU A C 1
ATOM 1426 O O . GLU A 1 172 ? -13.359 -4.207 1.578 1 96.06 172 GLU A O 1
ATOM 1431 N N . ILE A 1 173 ? -15.547 -3.666 1.255 1 97.38 173 ILE A N 1
ATOM 1432 C CA . ILE A 1 173 ? -15.617 -4.527 0.079 1 97.38 173 ILE A CA 1
ATOM 1433 C C . ILE A 1 173 ? -14.836 -3.898 -1.068 1 97.38 173 ILE A C 1
ATOM 1435 O O . ILE A 1 173 ? -15.102 -2.762 -1.464 1 97.38 173 ILE A O 1
ATOM 1439 N N . ILE A 1 174 ? -13.859 -4.598 -1.568 1 97 174 ILE A N 1
ATOM 1440 C CA . ILE A 1 174 ? -13.062 -4.141 -2.699 1 97 174 ILE A CA 1
ATOM 1441 C C . ILE A 1 174 ? -13.633 -4.707 -3.998 1 97 174 ILE A C 1
ATOM 1443 O O . ILE A 1 174 ? -13.609 -4.043 -5.035 1 97 174 ILE A O 1
ATOM 1447 N N . ARG A 1 175 ? -14.062 -5.91 -3.912 1 97.25 175 ARG A N 1
ATOM 1448 C CA . ARG A 1 175 ? -14.656 -6.617 -5.043 1 97.25 175 ARG A CA 1
ATOM 1449 C C . ARG A 1 175 ? -15.656 -7.668 -4.57 1 97.25 175 ARG A C 1
ATOM 1451 O O . ARG A 1 175 ? -15.359 -8.453 -3.666 1 97.25 175 ARG A O 1
ATOM 1458 N N . VAL A 1 176 ? -16.812 -7.664 -5.184 1 98 176 VAL A N 1
ATOM 1459 C CA . VAL A 1 176 ? -17.781 -8.695 -4.859 1 98 176 VAL A CA 1
ATOM 1460 C C . VAL A 1 176 ? -17.406 -10 -5.551 1 98 176 VAL A C 1
ATOM 1462 O O . VAL A 1 176 ? -16.688 -10 -6.547 1 98 176 VAL A O 1
ATOM 1465 N N . ALA A 1 177 ? -17.859 -11.133 -4.992 1 98.31 177 ALA A N 1
ATOM 1466 C CA . ALA A 1 177 ? -17.594 -12.438 -5.594 1 98.31 177 ALA A CA 1
ATOM 1467 C C . ALA A 1 177 ? -18.516 -12.695 -6.777 1 98.31 177 ALA A C 1
ATOM 1469 O O . ALA A 1 177 ? -19.734 -12.477 -6.688 1 98.31 177 ALA A O 1
ATOM 1470 N N . SER A 1 178 ? -17.969 -13.031 -7.914 1 98.25 178 SER A N 1
ATOM 1471 C CA . SER A 1 178 ? -18.781 -13.5 -9.039 1 98.25 178 SER A CA 1
ATOM 1472 C C . SER A 1 178 ? -19.172 -14.969 -8.867 1 98.25 178 SER A C 1
ATOM 1474 O O . SER A 1 178 ? -18.297 -15.836 -8.789 1 98.25 178 SER A O 1
ATOM 1476 N N . VAL A 1 179 ? -20.469 -15.188 -8.906 1 98.12 179 VAL A N 1
ATOM 1477 C CA . VAL A 1 179 ? -20.891 -16.516 -8.484 1 98.12 179 VAL A CA 1
ATOM 1478 C C . VAL A 1 179 ? -21.953 -17.047 -9.438 1 98.12 179 VAL A C 1
ATOM 1480 O O . VAL A 1 179 ? -22.516 -16.297 -10.242 1 98.12 179 VAL A O 1
ATOM 1483 N N . VAL A 1 180 ? -22.094 -18.406 -9.383 1 97.56 180 VAL A N 1
ATOM 1484 C CA . VAL A 1 180 ? -23.203 -19.109 -10.008 1 97.56 180 VAL A CA 1
ATOM 1485 C C . VAL A 1 180 ? -24.188 -19.594 -8.945 1 97.56 180 VAL A C 1
ATOM 1487 O O . VAL A 1 180 ? -23.797 -20.281 -7.996 1 97.56 180 VAL A O 1
ATOM 1490 N N . ALA A 1 181 ? -25.422 -19.266 -9.18 1 96.88 181 ALA A N 1
ATOM 1491 C CA . ALA A 1 181 ? -26.406 -19.562 -8.141 1 96.88 181 ALA A CA 1
ATOM 1492 C C . ALA A 1 181 ? -27.594 -20.328 -8.711 1 96.88 181 ALA A C 1
ATOM 1494 O O . ALA A 1 181 ? -27.812 -20.344 -9.93 1 96.88 181 ALA A O 1
ATOM 1495 N N . VAL A 1 182 ? -28.266 -20.938 -7.727 1 95.5 182 VAL A N 1
ATOM 1496 C CA . VAL A 1 182 ? -29.453 -21.688 -8.094 1 95.5 182 VAL A CA 1
ATOM 1497 C C . VAL A 1 182 ? -30.625 -20.734 -8.281 1 95.5 182 VAL A C 1
ATOM 1499 O O . VAL A 1 182 ? -30.812 -19.797 -7.492 1 95.5 182 VAL A O 1
ATOM 1502 N N . LYS A 1 183 ? -31.438 -20.922 -9.25 1 91.5 183 LYS A N 1
ATOM 1503 C CA . LYS A 1 183 ? -32.625 -20.109 -9.492 1 91.5 183 LYS A CA 1
ATOM 1504 C C . LYS A 1 183 ? -33.875 -20.766 -8.891 1 91.5 183 LYS A C 1
ATOM 1506 O O . LYS A 1 183 ? -33.938 -21.984 -8.773 1 91.5 183 LYS A O 1
ATOM 1511 N N . MET B 1 1 ? 3.525 64.25 15.836 1 35.66 1 MET B N 1
ATOM 1512 C CA . MET B 1 1 ? 3.959 64.25 17.234 1 35.66 1 MET B CA 1
ATOM 1513 C C . MET B 1 1 ? 3.229 65.312 18.016 1 35.66 1 MET B C 1
ATOM 1515 O O . MET B 1 1 ? 3.357 66.5 17.719 1 35.66 1 MET B O 1
ATOM 1519 N N . PHE B 1 2 ? 2.16 65 18.516 1 42.09 2 PHE B N 1
ATOM 1520 C CA . PHE B 1 2 ? 1.321 66 19.188 1 42.09 2 PHE B CA 1
ATOM 1521 C C . PHE B 1 2 ? 1.942 66.438 20.5 1 42.09 2 PHE B C 1
ATOM 1523 O O . PHE B 1 2 ? 2.209 65.562 21.375 1 42.09 2 PHE B O 1
ATOM 1530 N N . SER B 1 3 ? 2.688 67.5 20.531 1 49.5 3 SER B N 1
ATOM 1531 C CA . SER B 1 3 ? 3.34 68.062 21.703 1 49.5 3 SER B CA 1
ATOM 1532 C C . SER B 1 3 ? 2.357 68.875 22.531 1 49.5 3 SER B C 1
ATOM 1534 O O . SER B 1 3 ? 1.811 69.875 22.062 1 49.5 3 SER B O 1
ATOM 1536 N N . ILE B 1 4 ? 2.006 68.312 23.578 1 52.91 4 ILE B N 1
ATOM 1537 C CA . ILE B 1 4 ? 1.15 69.062 24.531 1 52.91 4 ILE B CA 1
ATOM 1538 C C . ILE B 1 4 ? 1.765 70.375 24.891 1 52.91 4 ILE B C 1
ATOM 1540 O O . ILE B 1 4 ? 1.049 71.375 25.031 1 52.91 4 ILE B O 1
ATOM 1544 N N . LYS B 1 5 ? 3.041 70.375 24.859 1 56.31 5 LYS B N 1
ATOM 1545 C CA . LYS B 1 5 ? 3.758 71.625 25.141 1 56.31 5 LYS B CA 1
ATOM 1546 C C . LYS B 1 5 ? 3.434 72.688 24.094 1 56.31 5 LYS B C 1
ATOM 1548 O O . LYS B 1 5 ? 3.217 73.875 24.422 1 56.31 5 LYS B O 1
ATOM 1553 N N . ASP B 1 6 ? 3.324 72.25 23 1 57.25 6 ASP B N 1
ATOM 1554 C CA . ASP B 1 6 ? 3.066 73.188 21.922 1 57.25 6 ASP B CA 1
ATOM 1555 C C . ASP B 1 6 ? 1.639 73.688 21.984 1 57.25 6 ASP B C 1
ATOM 1557 O O . ASP B 1 6 ? 1.397 74.875 21.703 1 57.25 6 ASP B O 1
ATOM 1561 N N . GLU B 1 7 ? 0.741 72.938 22.547 1 53.28 7 GLU B N 1
ATOM 1562 C CA . GLU B 1 7 ? -0.649 73.375 22.672 1 53.28 7 GLU B CA 1
ATOM 1563 C C . GLU B 1 7 ? -0.838 74.25 23.875 1 53.28 7 GLU B C 1
ATOM 1565 O O . GLU B 1 7 ? -1.573 75.25 23.797 1 53.28 7 GLU B O 1
ATOM 1570 N N . LEU B 1 8 ? -0.07 74 24.875 1 52.94 8 LEU B N 1
ATOM 1571 C CA . LEU B 1 8 ? -0.114 74.875 26.047 1 52.94 8 LEU B CA 1
ATOM 1572 C C . LEU B 1 8 ? 0.57 76.188 25.766 1 52.94 8 LEU B C 1
ATOM 1574 O O . LEU B 1 8 ? 0.1 77.25 26.219 1 52.94 8 LEU B O 1
ATOM 1578 N N . GLN B 1 9 ? 1.69 76.188 25.078 1 52.34 9 GLN B N 1
ATOM 1579 C CA . GLN B 1 9 ? 2.367 77.438 24.734 1 52.34 9 GLN B CA 1
ATOM 1580 C C . GLN B 1 9 ? 1.482 78.312 23.859 1 52.34 9 GLN B C 1
ATOM 1582 O O . GLN B 1 9 ? 1.518 79.5 23.969 1 52.34 9 GLN B O 1
ATOM 1587 N N . SER B 1 10 ? 0.684 77.688 23.078 1 50.56 10 SER B N 1
ATOM 1588 C CA . SER B 1 10 ? -0.203 78.438 22.234 1 50.56 10 SER B CA 1
ATOM 1589 C C . SER B 1 10 ? -1.324 79.125 23.047 1 50.56 10 SER B C 1
ATOM 1591 O O . SER B 1 10 ? -1.787 80.188 22.734 1 50.56 10 SER B O 1
ATOM 1593 N N . PHE B 1 11 ? -1.659 78.438 24.156 1 48.72 11 PHE B N 1
ATOM 1594 C CA . PHE B 1 11 ? -2.719 79 25.031 1 48.72 11 PHE B CA 1
ATOM 1595 C C . PHE B 1 11 ? -2.197 80.062 25.938 1 48.72 11 PHE B C 1
ATOM 1597 O O . PHE B 1 11 ? -2.955 80.938 26.328 1 48.72 11 PHE B O 1
ATOM 1604 N N . LYS B 1 12 ? -0.889 79.938 26.328 1 50.34 12 LYS B N 1
ATOM 1605 C CA . LYS B 1 12 ? -0.334 80.938 27.219 1 50.34 12 LYS B CA 1
ATOM 1606 C C . LYS B 1 12 ? -0.328 82.312 26.547 1 50.34 12 LYS B C 1
ATOM 1608 O O . LYS B 1 12 ? -0.318 83.312 27.234 1 50.34 12 LYS B O 1
ATOM 1613 N N . THR B 1 13 ? -0.108 82.188 25.281 1 44.47 13 THR B N 1
ATOM 1614 C CA . THR B 1 13 ? 0.026 83.5 24.703 1 44.47 13 THR B CA 1
ATOM 1615 C C . THR B 1 13 ? -1.329 84.25 24.625 1 44.47 13 THR B C 1
ATOM 1617 O O . THR B 1 13 ? -1.42 85.375 24.188 1 44.47 13 THR B O 1
ATOM 1620 N N . LYS B 1 14 ? -2.447 83.375 24.797 1 47.09 14 LYS B N 1
ATOM 1621 C CA . LYS B 1 14 ? -3.66 84.188 24.625 1 47.09 14 LYS B CA 1
ATOM 1622 C C . LYS B 1 14 ? -3.916 85.062 25.859 1 47.09 14 LYS B C 1
ATOM 1624 O O . LYS B 1 14 ? -3.334 84.812 26.922 1 47.09 14 LYS B O 1
ATOM 1629 N N . SER B 1 15 ? -5.312 85.625 26.219 1 40.5 15 SER B N 1
ATOM 1630 C CA . SER B 1 15 ? -5.855 86.875 26.734 1 40.5 15 SER B CA 1
ATOM 1631 C C . SER B 1 15 ? -5.668 87 28.234 1 40.5 15 SER B C 1
ATOM 1633 O O . SER B 1 15 ? -6.105 86.125 28.984 1 40.5 15 SER B O 1
ATOM 1635 N N . VAL B 1 16 ? -4.621 87.688 28.781 1 40.69 16 VAL B N 1
ATOM 1636 C CA . VAL B 1 16 ? -4.32 88.25 30.109 1 40.69 16 VAL B CA 1
ATOM 1637 C C . VAL B 1 16 ? -5.609 88.75 30.781 1 40.69 16 VAL B C 1
ATOM 1639 O O . VAL B 1 16 ? -5.641 89 31.984 1 40.69 16 VAL B O 1
ATOM 1642 N N . ASN B 1 17 ? -6.562 89.312 29.906 1 39.34 17 ASN B N 1
ATOM 1643 C CA . ASN B 1 17 ? -7.461 90.188 30.688 1 39.34 17 ASN B CA 1
ATOM 1644 C C . ASN B 1 17 ? -8.445 89.375 31.5 1 39.34 17 ASN B C 1
ATOM 1646 O O . ASN B 1 17 ? -9.102 89.875 32.406 1 39.34 17 ASN B O 1
ATOM 1650 N N . THR B 1 18 ? -9.383 88.5 30.844 1 42.25 18 THR B N 1
ATOM 1651 C CA . THR B 1 18 ? -10.609 88.125 31.547 1 42.25 18 THR B CA 1
ATOM 1652 C C . THR B 1 18 ? -10.352 86.938 32.469 1 42.25 18 THR B C 1
ATOM 1654 O O . THR B 1 18 ? -9.891 85.875 32.031 1 42.25 18 THR B O 1
ATOM 1657 N N . TYR B 1 19 ? -10.266 87.062 33.812 1 42.75 19 TYR B N 1
ATOM 1658 C CA . TYR B 1 19 ? -10.07 86.25 35 1 42.75 19 TYR B CA 1
ATOM 1659 C C . TYR B 1 19 ? -10.875 84.938 34.938 1 42.75 19 TYR B C 1
ATOM 1661 O O . TYR B 1 19 ? -10.719 84.062 35.75 1 42.75 19 TYR B O 1
ATOM 1669 N N . SER B 1 20 ? -12.148 84.938 34.281 1 45.66 20 SER B N 1
ATOM 1670 C CA . SER B 1 20 ? -13.062 83.812 34.5 1 45.66 20 SER B CA 1
ATOM 1671 C C . SER B 1 20 ? -12.594 82.562 33.781 1 45.66 20 SER B C 1
ATOM 1673 O O . SER B 1 20 ? -13.172 81.5 33.938 1 45.66 20 SER B O 1
ATOM 1675 N N . GLU B 1 21 ? -11.922 82.688 32.656 1 48.97 21 GLU B N 1
ATOM 1676 C CA . GLU B 1 21 ? -11.961 81.625 31.609 1 48.97 21 GLU B CA 1
ATOM 1677 C C . GLU B 1 21 ? -10.969 80.5 31.922 1 48.97 21 GLU B C 1
ATOM 1679 O O . GLU B 1 21 ? -10.773 79.625 31.109 1 48.97 21 GLU B O 1
ATOM 1684 N N . PRO B 1 22 ? -10.195 80.625 32.969 1 55.56 22 PRO B N 1
ATOM 1685 C CA . PRO B 1 22 ? -9.141 79.625 33.062 1 55.56 22 PRO B CA 1
ATOM 1686 C C . PRO B 1 22 ? -9.672 78.25 33.438 1 55.56 22 PRO B C 1
ATOM 1688 O O . PRO B 1 22 ? -9.109 77.188 33.031 1 55.56 22 PRO B O 1
ATOM 1691 N N . SER B 1 23 ? -10.781 78.25 34.219 1 58.94 23 SER B N 1
ATOM 1692 C CA . SER B 1 23 ? -11.266 77 34.781 1 58.94 23 SER B CA 1
ATOM 1693 C C . SER B 1 23 ? -11.852 76.062 33.719 1 58.94 23 SER B C 1
ATOM 1695 O O . SER B 1 23 ? -11.625 74.875 33.719 1 58.94 23 SER B O 1
ATOM 1697 N N . ASN B 1 24 ? -12.531 76.688 32.75 1 62.12 24 ASN B N 1
ATOM 1698 C CA . ASN B 1 24 ? -13.18 75.875 31.703 1 62.12 24 ASN B CA 1
ATOM 1699 C C . ASN B 1 24 ? -12.156 75.188 30.797 1 62.12 24 ASN B C 1
ATOM 1701 O O . ASN B 1 24 ? -12.359 74.062 30.391 1 62.12 24 ASN B O 1
ATOM 1705 N N . ASP B 1 25 ? -10.977 75.812 30.844 1 72.44 25 ASP B N 1
ATOM 1706 C CA . ASP B 1 25 ? -9.945 75.25 29.938 1 72.44 25 ASP B CA 1
ATOM 1707 C C . ASP B 1 25 ? -9.258 74.062 30.562 1 72.44 25 ASP B C 1
ATOM 1709 O O . ASP B 1 25 ? -9.016 73.062 29.859 1 72.44 25 ASP B O 1
ATOM 1713 N N . ILE B 1 26 ? -9.195 74.125 31.844 1 73.94 26 ILE B N 1
ATOM 1714 C CA . ILE B 1 26 ? -8.516 73 32.531 1 73.94 26 ILE B CA 1
ATOM 1715 C C . ILE B 1 26 ? -9.422 71.812 32.562 1 73.94 26 ILE B C 1
ATOM 1717 O O . ILE B 1 26 ? -8.961 70.625 32.375 1 73.94 26 ILE B O 1
ATOM 1721 N N . ASN B 1 27 ? -10.695 72 32.75 1 77.56 27 ASN B N 1
ATOM 1722 C CA . ASN B 1 27 ? -11.672 70.938 32.781 1 77.56 27 ASN B CA 1
ATOM 1723 C C . ASN B 1 27 ? -11.805 70.25 31.438 1 77.56 27 ASN B C 1
ATOM 1725 O O . ASN B 1 27 ? -11.922 69 31.359 1 77.56 27 ASN B O 1
ATOM 1729 N N . ASP B 1 28 ? -11.695 70.938 30.391 1 81.69 28 ASP B N 1
ATOM 1730 C CA . ASP B 1 28 ? -11.781 70.438 29.031 1 81.69 28 ASP B CA 1
ATOM 1731 C C . ASP B 1 28 ? -10.555 69.562 28.703 1 81.69 28 ASP B C 1
ATOM 1733 O O . ASP B 1 28 ? -10.68 68.5 28.062 1 81.69 28 ASP B O 1
ATOM 1737 N N . ILE B 1 29 ? -9.531 70 29.219 1 79.94 29 ILE B N 1
ATOM 1738 C CA . ILE B 1 29 ? -8.281 69.312 28.984 1 79.94 29 ILE B CA 1
ATOM 1739 C C . ILE B 1 29 ? -8.305 67.938 29.734 1 79.94 29 ILE B C 1
ATOM 1741 O O . ILE B 1 29 ? -7.941 66.938 29.172 1 79.94 29 ILE B O 1
ATOM 1745 N N . LEU B 1 30 ? -8.828 68 30.938 1 79.88 30 LEU B N 1
ATOM 1746 C CA . LEU B 1 30 ? -8.906 66.812 31.766 1 79.88 30 LEU B CA 1
ATOM 1747 C C . LEU B 1 30 ? -9.875 65.812 31.156 1 79.88 30 LEU B C 1
ATOM 1749 O O . LEU B 1 30 ? -9.609 64.625 31.172 1 79.88 30 LEU B O 1
ATOM 1753 N N . GLU B 1 31 ? -10.922 66.25 30.594 1 83.81 31 GLU B N 1
ATOM 1754 C CA . GLU B 1 31 ? -11.922 65.438 29.953 1 83.81 31 GLU B CA 1
ATOM 1755 C C . GLU B 1 31 ? -11.367 64.75 28.703 1 83.81 31 GLU B C 1
ATOM 1757 O O . GLU B 1 31 ? -11.617 63.562 28.469 1 83.81 31 GLU B O 1
ATOM 1762 N N . ASN B 1 32 ? -10.578 65.438 28 1 82.56 32 ASN B N 1
ATOM 1763 C CA . ASN B 1 32 ? -9.984 64.875 26.781 1 82.56 32 ASN B CA 1
ATOM 1764 C C . ASN B 1 32 ? -8.938 63.812 27.078 1 82.56 32 ASN B C 1
ATOM 1766 O O . ASN B 1 32 ? -8.859 62.781 26.391 1 82.56 32 ASN B O 1
ATOM 1770 N N . VAL B 1 33 ? -8.25 64 28.156 1 81.56 33 VAL B N 1
ATOM 1771 C CA . VAL B 1 33 ? -7.234 63.062 28.578 1 81.56 33 VAL B CA 1
ATOM 1772 C C . VAL B 1 33 ? -7.898 61.781 29.047 1 81.56 33 VAL B C 1
ATOM 1774 O O . VAL B 1 33 ? -7.441 60.688 28.719 1 81.56 33 VAL B O 1
ATOM 1777 N N . GLN B 1 34 ? -8.93 62.031 29.75 1 82.62 34 GLN B N 1
ATOM 1778 C CA . GLN B 1 34 ? -9.664 60.844 30.25 1 82.62 34 GLN B CA 1
ATOM 1779 C C . GLN B 1 34 ? -10.234 60.031 29.094 1 82.62 34 GLN B C 1
ATOM 1781 O O . GLN B 1 34 ? -10.164 58.812 29.094 1 82.62 34 GLN B O 1
ATOM 1786 N N . LYS B 1 35 ? -10.758 60.656 28.109 1 86.19 35 LYS B N 1
ATOM 1787 C CA . LYS B 1 35 ? -11.312 60 26.938 1 86.19 35 LYS B CA 1
ATOM 1788 C C . LYS B 1 35 ? -10.234 59.219 26.188 1 86.19 35 LYS B C 1
ATOM 1790 O O . LYS B 1 35 ? -10.469 58.094 25.75 1 86.19 35 LYS B O 1
ATOM 1795 N N . LYS B 1 36 ? -9.125 59.781 26.109 1 82.31 36 LYS B N 1
ATOM 1796 C CA . LYS B 1 36 ? -8.008 59.125 25.422 1 82.31 36 LYS B CA 1
ATOM 1797 C C . LYS B 1 36 ? -7.535 57.906 26.188 1 82.31 36 LYS B C 1
ATOM 1799 O O . LYS B 1 36 ? -7.246 56.844 25.594 1 82.31 36 LYS B O 1
ATOM 1804 N N . MET B 1 37 ? -7.547 58 27.484 1 81.94 37 MET B N 1
ATOM 1805 C CA . MET B 1 37 ? -7.141 56.875 28.328 1 81.94 37 MET B CA 1
ATOM 1806 C C . MET B 1 37 ? -8.125 55.719 28.219 1 81.94 37 MET B C 1
ATOM 1808 O O . MET B 1 37 ? -7.719 54.562 28.172 1 81.94 37 MET B O 1
ATOM 1812 N N . ASP B 1 38 ? -9.344 56.062 28.172 1 85.62 38 ASP B N 1
ATOM 1813 C CA . ASP B 1 38 ? -10.391 55.062 28.031 1 85.62 38 ASP B CA 1
ATOM 1814 C C . ASP B 1 38 ? -10.273 54.344 26.688 1 85.62 38 ASP B C 1
ATOM 1816 O O . ASP B 1 38 ? -10.461 53.125 26.625 1 85.62 38 ASP B O 1
ATOM 1820 N N . ASN B 1 39 ? -10 55.031 25.656 1 85.94 39 ASN B N 1
ATOM 1821 C CA . ASN B 1 39 ? -9.836 54.438 24.328 1 85.94 39 ASN B CA 1
ATOM 1822 C C . ASN B 1 39 ? -8.633 53.5 24.281 1 85.94 39 ASN B C 1
ATOM 1824 O O . ASN B 1 39 ? -8.695 52.438 23.672 1 85.94 39 ASN B O 1
ATOM 1828 N N . ILE B 1 40 ? -7.605 53.844 24.938 1 82.88 40 ILE B N 1
ATOM 1829 C CA . ILE B 1 40 ? -6.395 53.062 24.984 1 82.88 40 ILE B CA 1
ATOM 1830 C C . ILE B 1 40 ? -6.672 51.75 25.719 1 82.88 40 ILE B C 1
ATOM 1832 O O . ILE B 1 40 ? -6.227 50.688 25.297 1 82.88 40 ILE B O 1
ATOM 1836 N N . ASP B 1 41 ? -7.395 51.906 26.828 1 83.69 41 ASP B N 1
ATOM 1837 C CA . ASP B 1 41 ? -7.75 50.719 27.594 1 83.69 41 ASP B CA 1
ATOM 1838 C C . ASP B 1 41 ? -8.602 49.75 26.766 1 83.69 41 ASP B C 1
ATOM 1840 O O . ASP B 1 41 ? -8.406 48.531 26.828 1 83.69 41 ASP B O 1
ATOM 1844 N N . LYS B 1 42 ? -9.531 50.281 26.047 1 86.69 42 LYS B N 1
ATOM 1845 C CA . LYS B 1 42 ? -10.406 49.5 25.188 1 86.69 42 LYS B CA 1
ATOM 1846 C C . LYS B 1 42 ? -9.609 48.781 24.094 1 86.69 42 LYS B C 1
ATOM 1848 O O . LYS B 1 42 ? -9.82 47.594 23.844 1 86.69 42 LYS B O 1
ATOM 1853 N N . VAL B 1 43 ? -8.734 49.438 23.453 1 83.94 43 VAL B N 1
ATOM 1854 C CA . VAL B 1 43 ? -7.906 48.906 22.391 1 83.94 43 VAL B CA 1
ATOM 1855 C C . VAL B 1 43 ? -6.988 47.812 22.938 1 83.94 43 VAL B C 1
ATOM 1857 O O . VAL B 1 43 ? -6.809 46.75 22.312 1 83.94 43 VAL B O 1
ATOM 1860 N N . SER B 1 44 ? -6.426 47.969 24.125 1 84.06 44 SER B N 1
ATOM 1861 C CA . SER B 1 44 ? -5.539 47 24.781 1 84.06 44 SER B CA 1
ATOM 1862 C C . SER B 1 44 ? -6.27 45.719 25.094 1 84.06 44 SER B C 1
ATOM 1864 O O . SER B 1 44 ? -5.734 44.625 24.859 1 84.06 44 SER B O 1
ATOM 1866 N N . LYS B 1 45 ? -7.477 45.938 25.578 1 86.69 45 LYS B N 1
ATOM 1867 C CA . LYS B 1 45 ? -8.289 44.75 25.891 1 86.69 45 LYS B CA 1
ATOM 1868 C C . LYS B 1 45 ? -8.648 43.969 24.625 1 86.69 45 LYS B C 1
ATOM 1870 O O . LYS B 1 45 ? -8.594 42.75 24.594 1 86.69 45 LYS B O 1
ATOM 1875 N N . LYS B 1 46 ? -9.008 44.688 23.594 1 87.75 46 LYS B N 1
ATOM 1876 C CA . LYS B 1 46 ? -9.328 44.062 22.312 1 87.75 46 LYS B CA 1
ATOM 1877 C C . LYS B 1 46 ? -8.125 43.312 21.734 1 87.75 46 LYS B C 1
ATOM 1879 O O . LYS B 1 46 ? -8.258 42.219 21.219 1 87.75 46 LYS B O 1
ATOM 1884 N N . ASN B 1 47 ? -6.949 43.875 21.859 1 86.75 47 ASN B N 1
ATOM 1885 C CA . ASN B 1 47 ? -5.719 43.25 21.375 1 86.75 47 ASN B CA 1
ATOM 1886 C C . ASN B 1 47 ? -5.387 42 22.141 1 86.75 47 ASN B C 1
ATOM 1888 O O .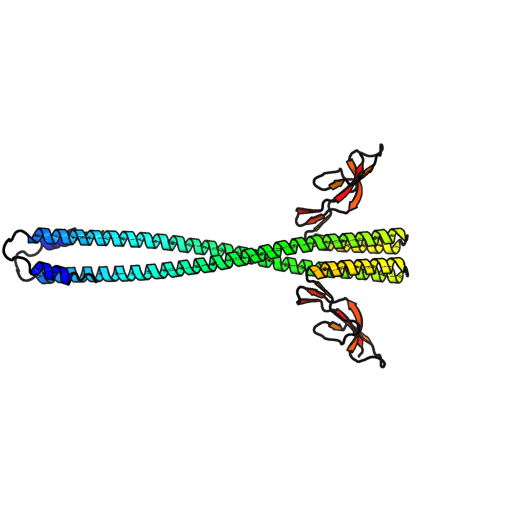 ASN B 1 47 ? -4.945 41 21.547 1 86.75 47 ASN B O 1
ATOM 1892 N N . ALA B 1 48 ? -5.613 42.094 23.422 1 87.31 48 ALA B N 1
ATOM 1893 C CA . ALA B 1 48 ? -5.355 40.906 24.266 1 87.31 48 ALA B CA 1
ATOM 1894 C C . ALA B 1 48 ? -6.258 39.75 23.875 1 87.31 48 ALA B C 1
ATOM 1896 O O . ALA B 1 48 ? -5.805 38.594 23.766 1 87.31 48 ALA B O 1
ATOM 1897 N N . ILE B 1 49 ? -7.516 40 23.625 1 89.56 49 ILE B N 1
ATOM 1898 C CA . ILE B 1 49 ? -8.484 38.969 23.219 1 89.56 49 ILE B CA 1
ATOM 1899 C C . ILE B 1 49 ? -8.109 38.438 21.844 1 89.56 49 ILE B C 1
ATOM 1901 O O . ILE B 1 49 ? -8.141 37.219 21.641 1 89.56 49 ILE B O 1
ATOM 1905 N N . SER B 1 50 ? -7.723 39.344 20.953 1 90.25 50 SER B N 1
ATOM 1906 C CA . SER B 1 50 ? -7.324 38.938 19.609 1 90.25 50 SER B CA 1
ATOM 1907 C C . SER B 1 50 ? -6.109 38 19.656 1 90.25 50 SER B C 1
ATOM 1909 O O . SER B 1 50 ? -6.07 37 18.953 1 90.25 50 SER B O 1
ATOM 1911 N N . MET B 1 51 ? -5.184 38.344 20.484 1 90 51 MET B N 1
ATOM 1912 C CA . MET B 1 51 ? -3.977 37.531 20.625 1 90 51 MET B CA 1
ATOM 1913 C C . MET B 1 51 ? -4.305 36.156 21.188 1 90 51 MET B C 1
ATOM 1915 O O . MET B 1 51 ? -3.727 35.156 20.781 1 90 51 MET B O 1
ATOM 1919 N N . GLU B 1 52 ? -5.211 36.125 22.094 1 91.81 52 GLU B N 1
ATOM 1920 C CA . GLU B 1 52 ? -5.645 34.875 22.688 1 91.81 52 GLU B CA 1
ATOM 1921 C C . GLU B 1 52 ? -6.316 33.969 21.641 1 91.81 52 GLU B C 1
ATOM 1923 O O . GLU B 1 52 ? -6.074 32.781 21.594 1 91.81 52 GLU B O 1
ATOM 1928 N N . ILE B 1 53 ? -7.121 34.531 20.828 1 93.31 53 ILE B N 1
ATOM 1929 C CA . ILE B 1 53 ? -7.809 33.812 19.766 1 93.31 53 ILE B CA 1
ATOM 1930 C C . ILE B 1 53 ? -6.789 33.219 18.797 1 93.31 53 ILE B C 1
ATOM 1932 O O . ILE B 1 53 ? -6.883 32.062 18.391 1 93.31 53 ILE B O 1
ATOM 1936 N N . LEU B 1 54 ? -5.785 34 18.422 1 94.12 54 LEU B N 1
ATOM 1937 C CA . LEU B 1 54 ? -4.742 33.594 17.5 1 94.12 54 LEU B CA 1
ATOM 1938 C C . LEU B 1 54 ? -3.93 32.438 18.094 1 94.12 54 LEU B C 1
ATOM 1940 O O . LEU B 1 54 ? -3.596 31.469 17.406 1 94.12 54 LEU B O 1
ATOM 1944 N N . ASN B 1 55 ? -3.688 32.562 19.375 1 93.81 55 ASN B N 1
ATOM 1945 C CA . ASN B 1 55 ? -2.941 31.5 20.062 1 93.81 55 ASN B CA 1
ATOM 1946 C C . ASN B 1 55 ? -3.729 30.203 20.109 1 93.81 55 ASN B C 1
ATOM 1948 O O . ASN B 1 55 ? -3.156 29.125 19.953 1 93.81 55 ASN B O 1
ATOM 1952 N N . GLU B 1 56 ? -4.996 30.281 20.297 1 95.75 56 GLU B N 1
ATOM 1953 C CA . GLU B 1 56 ? -5.852 29.109 20.281 1 95.75 56 GLU B CA 1
ATOM 1954 C C . GLU B 1 56 ? -5.895 28.469 18.891 1 95.75 56 GLU B C 1
ATOM 1956 O O . GLU B 1 56 ? -5.859 27.25 18.766 1 95.75 56 GLU B O 1
ATOM 1961 N N . GLU B 1 57 ? -5.984 29.281 17.922 1 96.62 57 GLU B N 1
ATOM 1962 C CA . GLU B 1 57 ? -5.957 28.797 16.531 1 96.62 57 GLU B CA 1
ATOM 1963 C C . GLU B 1 57 ? -4.648 28.078 16.234 1 96.62 57 GLU B C 1
ATOM 1965 O O . GLU B 1 57 ? -4.652 27.016 15.586 1 96.62 57 GLU B O 1
ATOM 1970 N N . ILE B 1 58 ? -3.594 28.562 16.672 1 96.69 58 ILE B N 1
ATOM 1971 C CA . ILE B 1 58 ? -2.279 27.969 16.484 1 96.69 58 ILE B CA 1
ATOM 1972 C C . ILE B 1 58 ? -2.23 26.609 17.172 1 96.69 58 ILE B C 1
ATOM 1974 O O . ILE B 1 58 ? -1.729 25.625 16.609 1 96.69 58 ILE B O 1
ATOM 1978 N N . LYS B 1 59 ? -2.781 26.562 18.359 1 96.88 59 LYS B N 1
ATOM 1979 C CA . LYS B 1 59 ? -2.838 25.312 19.094 1 96.88 59 LYS B CA 1
ATOM 1980 C C . LYS B 1 59 ? -3.646 24.266 18.344 1 96.88 59 LYS B C 1
ATOM 1982 O O . LYS B 1 59 ? -3.232 23.109 18.234 1 96.88 59 LYS B O 1
ATOM 1987 N N . ASP B 1 60 ? -4.719 24.672 17.812 1 97.69 60 ASP B N 1
ATOM 1988 C CA . ASP B 1 60 ? -5.574 23.781 17.031 1 97.69 60 ASP B CA 1
ATOM 1989 C C . ASP B 1 60 ? -4.844 23.266 15.789 1 97.69 60 ASP B C 1
ATOM 1991 O O . ASP B 1 60 ? -4.875 22.062 15.5 1 97.69 60 ASP B O 1
ATOM 1995 N N . LYS B 1 61 ? -4.207 24.125 15.133 1 97.81 61 LYS B N 1
ATOM 1996 C CA . LYS B 1 61 ? -3.484 23.75 13.922 1 97.81 61 LYS B CA 1
ATOM 1997 C C . LYS B 1 61 ? -2.309 22.828 14.234 1 97.81 61 LYS B C 1
ATOM 1999 O O . LYS B 1 61 ? -2.029 21.891 13.492 1 97.81 61 LYS B O 1
ATOM 2004 N N . ASN B 1 62 ? -1.682 23.109 15.375 1 97.88 62 ASN B N 1
ATOM 2005 C CA . ASN B 1 62 ? -0.624 22.203 15.828 1 97.88 62 ASN B CA 1
ATOM 2006 C C . ASN B 1 62 ? -1.149 20.797 16.062 1 97.88 62 ASN B C 1
ATOM 2008 O O . ASN B 1 62 ? -0.514 19.812 15.664 1 97.88 62 ASN B O 1
ATOM 2012 N N . ASN B 1 63 ? -2.277 20.688 16.609 1 98.12 63 ASN B N 1
ATOM 2013 C CA . ASN B 1 63 ? -2.9 19.391 16.844 1 98.12 63 ASN B CA 1
ATOM 2014 C C . ASN B 1 63 ? -3.244 18.688 15.531 1 98.12 63 ASN B C 1
ATOM 2016 O O . ASN B 1 63 ? -3.045 17.469 15.398 1 98.12 63 ASN B O 1
ATOM 2020 N N . GLN B 1 64 ? -3.756 19.438 14.648 1 98.19 64 GLN B N 1
ATOM 2021 C CA . GLN B 1 64 ? -4.066 18.891 13.328 1 98.19 64 GLN B CA 1
ATOM 2022 C C . GLN B 1 64 ? -2.812 18.344 12.648 1 98.19 64 GLN B C 1
ATOM 2024 O O . GLN B 1 64 ? -2.83 17.25 12.086 1 98.19 64 GLN B O 1
ATOM 2029 N N . ILE B 1 65 ? -1.752 19.078 12.719 1 98.25 65 ILE B N 1
ATOM 2030 C CA . ILE B 1 65 ? -0.481 18.703 12.109 1 98.25 65 ILE B CA 1
ATOM 2031 C C . ILE B 1 65 ? 0.032 17.406 12.734 1 98.25 65 ILE B C 1
ATOM 2033 O O . ILE B 1 65 ? 0.453 16.484 12.023 1 98.25 65 ILE B O 1
ATOM 2037 N N . ILE B 1 66 ? -0.071 17.375 14.039 1 98.19 66 ILE B N 1
ATOM 2038 C CA . ILE B 1 66 ? 0.391 16.188 14.766 1 98.19 66 ILE B CA 1
ATOM 2039 C C . ILE B 1 66 ? -0.397 14.961 14.297 1 98.19 66 ILE B C 1
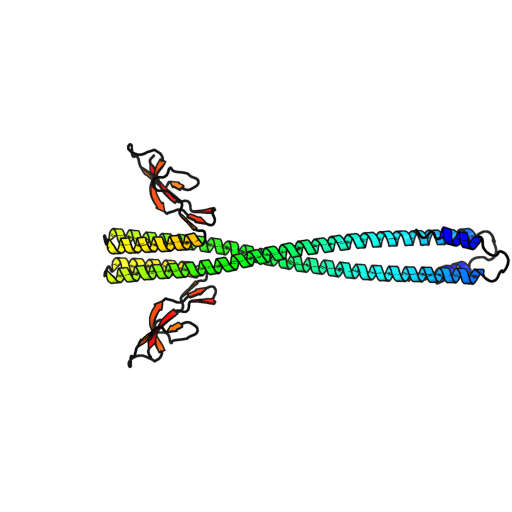ATOM 2041 O O . ILE B 1 66 ? 0.185 13.914 14.016 1 98.19 66 ILE B O 1
ATOM 2045 N N . ASN B 1 67 ? -1.647 15.086 14.172 1 98.06 67 ASN B N 1
ATOM 2046 C CA . ASN B 1 67 ? -2.508 13.984 13.75 1 98.06 67 ASN B CA 1
ATOM 2047 C C . ASN B 1 67 ? -2.227 13.57 12.312 1 98.06 67 ASN B C 1
ATOM 2049 O O . ASN B 1 67 ? -2.143 12.375 12.008 1 98.06 67 ASN B O 1
ATOM 2053 N N . LEU B 1 68 ? -2.102 14.5 11.477 1 98.19 68 LEU B N 1
ATOM 2054 C CA . LEU B 1 68 ? -1.807 14.227 10.07 1 98.19 68 LEU B CA 1
ATOM 2055 C C . LEU B 1 68 ? -0.465 13.516 9.93 1 98.19 68 LEU B C 1
ATOM 2057 O O . LEU B 1 68 ? -0.336 12.578 9.141 1 98.19 68 LEU B O 1
ATOM 2061 N N . LYS B 1 69 ? 0.509 13.961 10.688 1 98.12 69 LYS B N 1
ATOM 2062 C CA . LYS B 1 69 ? 1.822 13.32 10.664 1 98.12 69 LYS B CA 1
ATOM 2063 C C . LYS B 1 69 ? 1.741 11.875 11.148 1 98.12 69 LYS B C 1
ATOM 2065 O O . LYS B 1 69 ? 2.375 10.984 10.578 1 98.12 69 LYS B O 1
ATOM 2070 N N . ARG B 1 70 ? 1 11.633 12.141 1 97.94 70 ARG B N 1
ATOM 2071 C CA . ARG B 1 70 ? 0.794 10.289 12.664 1 97.94 70 ARG B CA 1
ATOM 2072 C C . ARG B 1 70 ? 0.164 9.383 11.617 1 97.94 70 ARG B C 1
ATOM 2074 O O . ARG B 1 70 ? 0.611 8.25 11.414 1 97.94 70 ARG B O 1
ATOM 2081 N N . ASN B 1 71 ? -0.848 9.883 10.953 1 97.69 71 ASN B N 1
ATOM 2082 C CA . ASN B 1 71 ? -1.523 9.125 9.906 1 97.69 71 ASN B CA 1
ATOM 2083 C C . ASN B 1 71 ? -0.585 8.812 8.742 1 97.69 71 ASN B C 1
ATOM 2085 O O . ASN B 1 71 ? -0.594 7.703 8.211 1 97.69 71 ASN B O 1
ATOM 2089 N N . LEU B 1 72 ? 0.155 9.742 8.398 1 97.75 72 LEU B N 1
ATOM 2090 C CA . LEU B 1 72 ? 1.104 9.555 7.305 1 97.75 72 LEU B CA 1
ATOM 2091 C C . LEU B 1 72 ? 2.145 8.5 7.66 1 97.75 72 LEU B C 1
ATOM 2093 O O . LEU B 1 72 ? 2.498 7.664 6.824 1 97.75 72 LEU B O 1
ATOM 2097 N N . ASN B 1 73 ? 2.578 8.594 8.914 1 96.81 73 ASN B N 1
ATOM 2098 C CA . ASN B 1 73 ? 3.531 7.59 9.367 1 96.81 73 ASN B CA 1
ATOM 2099 C C . ASN B 1 73 ? 2.932 6.188 9.328 1 96.81 73 ASN B C 1
ATOM 2101 O O . ASN B 1 73 ? 3.604 5.234 8.93 1 96.81 73 ASN B O 1
ATOM 2105 N N . TYR B 1 74 ? 1.729 6.074 9.688 1 96.62 74 TYR B N 1
ATOM 2106 C CA . TYR B 1 74 ? 1.018 4.801 9.625 1 96.62 74 TYR B CA 1
ATOM 2107 C C . TYR B 1 74 ? 0.942 4.289 8.195 1 96.62 74 TYR B C 1
ATOM 2109 O O . TYR B 1 74 ? 1.215 3.113 7.934 1 96.62 74 TYR B O 1
ATOM 2117 N N . LYS B 1 75 ? 0.607 5.152 7.309 1 96.38 75 LYS B N 1
ATOM 2118 C CA . LYS B 1 75 ? 0.492 4.789 5.898 1 96.38 75 LYS B CA 1
ATOM 2119 C C . LYS B 1 75 ? 1.842 4.359 5.328 1 96.38 75 LYS B C 1
ATOM 2121 O O . LYS B 1 75 ? 1.915 3.432 4.523 1 96.38 75 LYS B O 1
ATOM 2126 N N . ASN B 1 76 ? 2.859 4.992 5.785 1 95.56 76 ASN B N 1
ATOM 2127 C CA . ASN B 1 76 ? 4.203 4.621 5.352 1 95.56 76 ASN B CA 1
ATOM 2128 C C . ASN B 1 76 ? 4.574 3.215 5.816 1 95.56 76 ASN B C 1
ATOM 2130 O O . ASN B 1 76 ? 5.148 2.438 5.055 1 95.56 76 ASN B O 1
ATOM 2134 N N . LYS B 1 77 ? 4.246 2.875 6.977 1 95.31 77 LYS B N 1
ATOM 2135 C CA . LYS B 1 77 ? 4.496 1.537 7.504 1 95.31 77 LYS B CA 1
ATOM 2136 C C . LYS B 1 77 ? 3.689 0.488 6.746 1 95.31 77 LYS B C 1
ATOM 2138 O O . LYS B 1 77 ? 4.207 -0.58 6.41 1 95.31 77 LYS B O 1
ATOM 2143 N N . GLN B 1 78 ? 2.492 0.783 6.469 1 94.44 78 GLN B N 1
ATOM 2144 C CA . GLN B 1 78 ? 1.624 -0.111 5.711 1 94.44 78 GLN B CA 1
ATOM 2145 C C . GLN B 1 78 ? 2.18 -0.362 4.312 1 94.44 78 GLN B C 1
ATOM 2147 O O . GLN B 1 78 ? 2.158 -1.494 3.822 1 94.44 78 GLN B O 1
ATOM 2152 N N . GLU B 1 79 ? 2.6 0.641 3.713 1 95.12 79 GLU B N 1
ATOM 2153 C CA . GLU B 1 79 ? 3.207 0.536 2.391 1 95.12 79 GLU B CA 1
ATOM 2154 C C . GLU B 1 79 ? 4.379 -0.441 2.396 1 95.12 79 GLU B C 1
ATOM 2156 O O . GLU B 1 79 ? 4.484 -1.299 1.518 1 95.12 79 GLU B O 1
ATOM 2161 N N . LYS B 1 80 ? 5.184 -0.289 3.396 1 94.38 80 LYS B N 1
ATOM 2162 C CA . LYS B 1 80 ? 6.328 -1.188 3.502 1 94.38 80 LYS B CA 1
ATOM 2163 C C . LYS B 1 80 ? 5.879 -2.637 3.658 1 94.38 80 LYS B C 1
ATOM 2165 O O . LYS B 1 80 ? 6.457 -3.541 3.055 1 94.38 80 LYS B O 1
ATOM 2170 N N . GLU B 1 81 ? 4.887 -2.836 4.387 1 94.62 81 GLU B N 1
ATOM 2171 C CA . GLU B 1 81 ? 4.328 -4.172 4.582 1 94.62 81 GLU B CA 1
ATOM 2172 C C . GLU B 1 81 ? 3.77 -4.73 3.277 1 94.62 81 GLU B C 1
ATOM 2174 O O . GLU B 1 81 ? 4.016 -5.891 2.938 1 94.62 81 GLU B O 1
ATOM 2179 N N . PHE B 1 82 ? 3.039 -3.881 2.607 1 95.06 82 PHE B N 1
ATOM 2180 C CA . PHE B 1 82 ? 2.475 -4.285 1.325 1 95.06 82 PHE B CA 1
ATOM 2181 C C . PHE B 1 82 ? 3.574 -4.699 0.355 1 95.06 82 PHE B C 1
ATOM 2183 O O . PHE B 1 82 ? 3.479 -5.746 -0.288 1 95.06 82 PHE B O 1
ATOM 2190 N N . VAL B 1 83 ? 4.559 -3.904 0.298 1 95.75 83 VAL B N 1
ATOM 2191 C CA . VAL B 1 83 ? 5.668 -4.152 -0.618 1 95.75 83 VAL B CA 1
ATOM 2192 C C . VAL B 1 83 ? 6.305 -5.504 -0.302 1 95.75 83 VAL B C 1
ATOM 2194 O O . VAL B 1 83 ? 6.543 -6.312 -1.203 1 95.75 83 VAL B O 1
ATOM 2197 N N . THR B 1 84 ? 6.48 -5.777 0.937 1 94.69 84 THR B N 1
ATOM 2198 C CA . THR B 1 84 ? 7.074 -7.035 1.372 1 94.69 84 THR B CA 1
ATOM 2199 C C . THR B 1 84 ? 6.172 -8.211 1.006 1 94.69 84 THR B C 1
ATOM 2201 O O . THR B 1 84 ? 6.648 -9.242 0.526 1 94.69 84 THR B O 1
ATOM 2204 N N . ARG B 1 85 ? 4.941 -8.016 1.166 1 94.25 85 ARG B N 1
ATOM 2205 C CA . ARG B 1 85 ? 3.99 -9.086 0.873 1 94.25 85 ARG B CA 1
ATOM 2206 C C . ARG B 1 85 ? 3.932 -9.367 -0.624 1 94.25 85 ARG B C 1
ATOM 2208 O O . ARG B 1 85 ? 3.781 -10.523 -1.035 1 94.25 85 ARG B O 1
ATOM 2215 N N . PHE B 1 86 ? 4.039 -8.32 -1.413 1 95.19 86 PHE B N 1
ATOM 2216 C CA . PHE B 1 86 ? 4.113 -8.508 -2.857 1 95.19 86 PHE B CA 1
ATOM 2217 C C . PHE B 1 86 ? 5.305 -9.375 -3.234 1 95.19 86 PHE B C 1
ATOM 2219 O O . PHE B 1 86 ? 5.172 -10.312 -4.023 1 95.19 86 PHE B O 1
ATOM 2226 N N . ILE B 1 87 ? 6.371 -9.109 -2.633 1 94.94 87 ILE B N 1
ATOM 2227 C CA . ILE B 1 87 ? 7.602 -9.828 -2.934 1 94.94 87 ILE B CA 1
ATOM 2228 C C . ILE B 1 87 ? 7.465 -11.289 -2.506 1 94.94 87 ILE B C 1
ATOM 2230 O O . ILE B 1 87 ? 7.852 -12.195 -3.244 1 94.94 87 ILE B O 1
ATOM 2234 N N . ASN B 1 88 ? 6.848 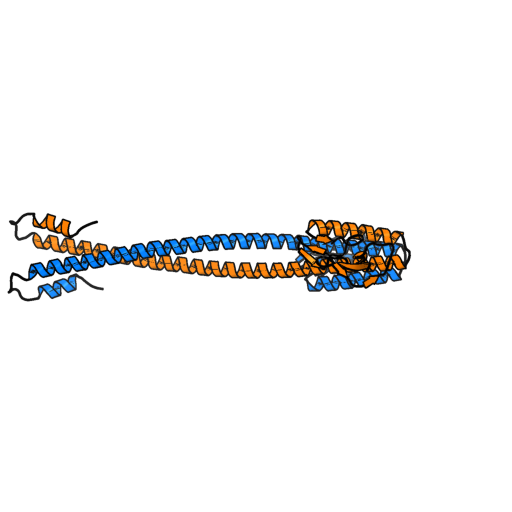-11.477 -1.399 1 94.25 88 ASN B N 1
ATOM 2235 C CA . ASN B 1 88 ? 6.609 -12.836 -0.923 1 94.25 88 ASN B CA 1
ATOM 2236 C C . ASN B 1 88 ? 5.715 -13.617 -1.88 1 94.25 88 ASN B C 1
ATOM 2238 O O . ASN B 1 88 ? 5.941 -14.805 -2.121 1 94.25 88 ASN B O 1
ATOM 2242 N N . MET B 1 89 ? 4.789 -12.977 -2.371 1 94.62 89 MET B N 1
ATOM 2243 C CA . MET B 1 89 ? 3.887 -13.617 -3.324 1 94.62 89 MET B CA 1
ATOM 2244 C C . MET B 1 89 ? 4.629 -14.008 -4.598 1 94.62 89 MET B C 1
ATOM 2246 O O . MET B 1 89 ? 4.418 -15.094 -5.141 1 94.62 89 MET B O 1
ATOM 2250 N N . LEU B 1 90 ? 5.434 -13.133 -5.039 1 95.44 90 LEU B N 1
ATOM 2251 C CA . LEU B 1 90 ? 6.242 -13.438 -6.219 1 95.44 90 LEU B CA 1
ATOM 2252 C C . LEU B 1 90 ? 7.145 -14.641 -5.965 1 95.44 90 LEU B C 1
ATOM 2254 O O . LEU B 1 90 ? 7.305 -15.492 -6.836 1 95.44 90 LEU B O 1
ATOM 2258 N N . ASP B 1 91 ? 7.637 -14.703 -4.77 1 95.38 91 ASP B N 1
ATOM 2259 C CA . ASP B 1 91 ? 8.453 -15.852 -4.391 1 95.38 91 ASP B CA 1
ATOM 2260 C C . ASP B 1 91 ? 7.645 -17.141 -4.441 1 95.38 91 ASP B C 1
ATOM 2262 O O . ASP B 1 91 ? 8.148 -18.188 -4.875 1 95.38 91 ASP B O 1
ATOM 2266 N N . GLN B 1 92 ? 6.469 -17.047 -4 1 93.88 92 GLN B N 1
ATOM 2267 C CA . GLN B 1 92 ? 5.605 -18.219 -4.023 1 93.88 92 GLN B CA 1
ATOM 2268 C C . GLN B 1 92 ? 5.316 -18.656 -5.453 1 93.88 92 GLN B C 1
ATOM 2270 O O . GLN B 1 92 ? 5.25 -19.859 -5.734 1 93.88 92 GLN B O 1
ATOM 2275 N N . ILE B 1 93 ? 5.18 -17.75 -6.34 1 94.5 93 ILE B N 1
ATOM 2276 C CA . ILE B 1 93 ? 4.961 -18.078 -7.746 1 94.5 93 ILE B CA 1
ATOM 2277 C C . ILE B 1 93 ? 6.211 -18.75 -8.312 1 94.5 93 ILE B C 1
ATOM 2279 O O . ILE B 1 93 ? 6.117 -19.703 -9.086 1 94.5 93 ILE B O 1
ATOM 2283 N N . ASP B 1 94 ? 7.312 -18.281 -7.887 1 94.62 94 ASP B N 1
ATOM 2284 C CA . ASP B 1 94 ? 8.562 -18.922 -8.281 1 94.62 94 ASP B CA 1
ATOM 2285 C C . ASP B 1 94 ? 8.617 -20.375 -7.781 1 94.62 94 ASP B C 1
ATOM 2287 O O . ASP B 1 94 ? 9.094 -21.266 -8.484 1 94.62 94 ASP B O 1
ATOM 2291 N N . ASN B 1 95 ? 8.164 -20.562 -6.613 1 93.19 95 ASN B N 1
ATOM 2292 C CA . ASN B 1 95 ? 8.117 -21.922 -6.062 1 93.19 95 ASN B CA 1
ATOM 2293 C C . ASN B 1 95 ? 7.223 -22.828 -6.902 1 93.19 95 ASN B C 1
ATOM 2295 O O . ASN B 1 95 ? 7.586 -23.969 -7.18 1 93.19 95 ASN B O 1
ATOM 2299 N N . ILE B 1 96 ? 6.113 -22.312 -7.309 1 93.06 96 ILE B N 1
ATOM 2300 C CA . ILE B 1 96 ? 5.199 -23.078 -8.156 1 93.06 96 ILE B CA 1
ATOM 2301 C C . ILE B 1 96 ? 5.895 -23.438 -9.469 1 93.06 96 ILE B C 1
ATOM 2303 O O . ILE B 1 96 ? 5.797 -24.578 -9.938 1 93.06 96 ILE B O 1
ATOM 2307 N N . LEU B 1 97 ? 6.566 -22.484 -10.008 1 93.94 97 LEU B N 1
ATOM 2308 C CA . LEU B 1 97 ? 7.281 -22.703 -11.266 1 93.94 97 LEU B CA 1
ATOM 2309 C C . LEU B 1 97 ? 8.336 -23.781 -11.109 1 93.94 97 LEU B C 1
ATOM 2311 O O . LEU B 1 97 ? 8.469 -24.656 -11.977 1 93.94 97 LEU B O 1
ATOM 2315 N N . ASN B 1 98 ? 9.008 -23.75 -10.039 1 92 98 ASN B N 1
ATOM 2316 C CA . ASN B 1 98 ? 10.031 -24.75 -9.773 1 92 98 ASN B CA 1
ATOM 2317 C C . ASN B 1 98 ? 9.43 -26.141 -9.648 1 92 98 ASN B C 1
ATOM 2319 O O . ASN B 1 98 ? 9.992 -27.125 -10.148 1 92 98 ASN B O 1
ATOM 2323 N N . PHE B 1 99 ? 8.352 -26.219 -9.047 1 88.81 99 PHE B N 1
ATOM 2324 C CA . PHE B 1 99 ? 7.664 -27.5 -8.914 1 88.81 99 PHE B CA 1
ATOM 2325 C C . PHE B 1 99 ? 7.207 -28 -10.281 1 88.81 99 PHE B C 1
ATOM 2327 O O . PHE B 1 99 ? 7.309 -29.203 -10.57 1 88.81 99 PHE B O 1
ATOM 2334 N N . ALA B 1 100 ? 6.668 -27.109 -11.07 1 90.62 100 ALA B N 1
ATOM 2335 C CA . ALA B 1 100 ? 6.223 -27.469 -12.414 1 90.62 100 ALA B CA 1
ATOM 2336 C C . ALA B 1 100 ? 7.387 -28 -13.242 1 90.62 100 ALA B C 1
ATOM 2338 O O . ALA B 1 100 ? 7.223 -28.969 -14.008 1 90.62 100 ALA B O 1
ATOM 2339 N N . LYS B 1 101 ? 8.523 -27.438 -13.102 1 91.62 101 LYS B N 1
ATOM 2340 C CA . LYS B 1 101 ? 9.703 -27.875 -13.836 1 91.62 101 LYS B CA 1
ATOM 2341 C C . LYS B 1 101 ? 10.094 -29.297 -13.445 1 91.62 101 LYS B C 1
ATOM 2343 O O . LYS B 1 101 ? 10.531 -30.078 -14.297 1 91.62 101 LYS B O 1
ATOM 2348 N N . GLN B 1 102 ? 9.852 -29.625 -12.258 1 88.88 102 GLN B N 1
ATOM 2349 C CA . GLN B 1 102 ? 10.195 -30.969 -11.766 1 88.88 102 GLN B CA 1
ATOM 2350 C C . GLN B 1 102 ? 9.266 -32.031 -12.359 1 88.88 102 GLN B C 1
ATOM 2352 O O . GLN B 1 102 ? 9.648 -33.188 -12.516 1 88.88 102 GLN B O 1
ATOM 2357 N N . THR B 1 103 ? 8.102 -31.609 -12.75 1 83.25 103 THR B N 1
ATOM 2358 C CA . THR B 1 103 ? 7.137 -32.562 -13.305 1 83.25 103 THR B CA 1
ATOM 2359 C C . THR B 1 103 ? 7.25 -32.625 -14.82 1 83.25 103 THR B C 1
ATOM 2361 O O . THR B 1 103 ? 6.531 -33.375 -15.477 1 83.25 103 THR B O 1
ATOM 2364 N N . GLU B 1 104 ? 8.117 -31.875 -15.414 1 83.31 104 GLU B N 1
ATOM 2365 C CA . GLU B 1 104 ? 8.43 -31.828 -16.844 1 83.31 104 GLU B CA 1
ATOM 2366 C C . GLU B 1 104 ? 7.18 -31.562 -17.672 1 83.31 104 GLU B C 1
ATOM 2368 O O . GLU B 1 104 ? 7 -32.156 -18.734 1 83.31 104 GLU B O 1
ATOM 2373 N N . ASN B 1 105 ? 6.238 -30.891 -17.141 1 82.19 105 ASN B N 1
ATOM 2374 C CA . ASN B 1 105 ? 5.066 -30.438 -17.891 1 82.19 105 ASN B CA 1
ATOM 2375 C C . ASN B 1 105 ? 5.328 -29.109 -18.594 1 82.19 105 ASN B C 1
ATOM 2377 O O . ASN B 1 105 ? 5.07 -28.031 -18.047 1 82.19 105 ASN B O 1
ATOM 2381 N N . ASN B 1 106 ? 5.754 -29.156 -19.781 1 88.38 106 ASN B N 1
ATOM 2382 C CA . ASN B 1 106 ? 6.234 -27.984 -20.516 1 88.38 106 ASN B CA 1
ATOM 2383 C C . ASN B 1 106 ? 5.121 -26.969 -20.75 1 88.38 106 ASN B C 1
ATOM 2385 O O . ASN B 1 106 ? 5.359 -25.766 -20.719 1 88.38 106 ASN B O 1
ATOM 2389 N N . GLU B 1 107 ? 3.951 -27.469 -20.969 1 87 107 GLU B N 1
ATOM 2390 C CA . GLU B 1 107 ? 2.822 -26.562 -21.188 1 87 107 GLU B CA 1
ATOM 2391 C C . GLU B 1 107 ? 2.516 -25.75 -19.938 1 87 107 GLU B C 1
ATOM 2393 O O . GLU B 1 107 ? 2.291 -24.547 -20.016 1 87 107 GLU B O 1
ATOM 2398 N N . LEU B 1 108 ? 2.59 -26.375 -18.844 1 87.5 108 LEU B N 1
ATOM 2399 C CA . LEU B 1 108 ? 2.318 -25.703 -17.578 1 87.5 108 LEU B CA 1
ATOM 2400 C C . LEU B 1 108 ? 3.424 -24.703 -17.234 1 87.5 108 LEU B C 1
ATOM 2402 O O . LEU B 1 108 ? 3.148 -23.609 -16.75 1 87.5 108 LEU B O 1
ATOM 2406 N N . ILE B 1 109 ? 4.602 -25.094 -17.516 1 93.19 109 ILE B N 1
ATOM 2407 C CA . ILE B 1 109 ? 5.75 -24.219 -17.266 1 93.19 109 ILE B CA 1
ATOM 2408 C C . ILE B 1 109 ? 5.605 -22.938 -18.062 1 93.19 109 ILE B C 1
ATOM 2410 O O . ILE B 1 109 ? 5.758 -21.844 -17.516 1 93.19 109 ILE B O 1
ATOM 2414 N N . LYS B 1 110 ? 5.281 -23.047 -19.234 1 94.38 110 LYS B N 1
ATOM 2415 C CA . LYS B 1 110 ? 5.109 -21.891 -20.109 1 94.38 110 LYS B CA 1
ATOM 2416 C C . LYS B 1 110 ? 3.975 -21 -19.609 1 94.38 110 LYS B C 1
ATOM 2418 O O . LYS B 1 110 ? 4.09 -19.766 -19.625 1 94.38 110 LYS B O 1
ATOM 2423 N N . ASN B 1 111 ? 2.9 -21.641 -19.203 1 92.38 111 ASN B N 1
ATOM 2424 C CA . ASN B 1 111 ? 1.752 -20.891 -18.688 1 92.38 111 ASN B CA 1
ATOM 2425 C C . ASN B 1 111 ? 2.107 -20.094 -17.438 1 92.38 111 ASN B C 1
ATOM 2427 O O . ASN B 1 111 ? 1.79 -18.906 -17.344 1 92.38 111 ASN B O 1
ATOM 2431 N N . ILE B 1 112 ? 2.787 -20.734 -16.547 1 94.25 112 ILE B N 1
ATOM 2432 C CA . ILE B 1 112 ? 3.152 -20.078 -15.289 1 94.25 112 ILE B CA 1
ATOM 2433 C C . ILE B 1 112 ? 4.121 -18.938 -15.562 1 94.25 112 ILE B C 1
ATOM 2435 O O . ILE B 1 112 ? 4.008 -17.859 -14.969 1 94.25 112 ILE B O 1
ATOM 2439 N N . GLN B 1 113 ? 5.055 -19.125 -16.453 1 95.31 113 GLN B N 1
ATOM 2440 C CA . GLN B 1 113 ? 6.004 -18.078 -16.812 1 95.31 113 GLN B CA 1
ATOM 2441 C C . GLN B 1 113 ? 5.285 -16.875 -17.422 1 95.31 113 GLN B C 1
ATOM 2443 O O . GLN B 1 113 ? 5.613 -15.727 -17.094 1 95.31 113 GLN B O 1
ATOM 2448 N N . SER B 1 114 ? 4.34 -17.156 -18.25 1 95.44 114 SER B N 1
ATOM 2449 C CA . SER B 1 114 ? 3.561 -16.078 -18.844 1 95.44 114 SER B CA 1
ATOM 2450 C C . SER B 1 114 ? 2.799 -15.281 -17.797 1 95.44 114 SER B C 1
ATOM 2452 O O . SER B 1 114 ? 2.791 -14.055 -17.812 1 95.44 114 SER B O 1
ATOM 2454 N N . ILE B 1 115 ? 2.248 -15.969 -16.875 1 94.31 115 ILE B N 1
ATOM 2455 C CA . ILE B 1 115 ? 1.479 -15.336 -15.812 1 94.31 115 ILE B CA 1
ATOM 2456 C C . ILE B 1 115 ? 2.408 -14.508 -14.938 1 94.31 115 ILE B C 1
ATOM 2458 O O . ILE B 1 115 ? 2.066 -13.383 -14.555 1 94.31 115 ILE B O 1
ATOM 2462 N N . LYS B 1 116 ? 3.5 -15.078 -14.609 1 94.56 116 LYS B N 1
ATOM 2463 C CA . LYS B 1 116 ? 4.492 -14.352 -13.828 1 94.56 116 LYS B CA 1
ATOM 2464 C C . LYS B 1 116 ? 4.891 -13.055 -14.516 1 94.56 116 LYS B C 1
ATOM 2466 O O . LYS B 1 116 ? 5.004 -12.008 -13.867 1 94.56 116 LYS B O 1
ATOM 2471 N N . ASN B 1 117 ? 5.078 -13.102 -15.773 1 94.62 117 ASN B N 1
ATOM 2472 C CA . ASN B 1 117 ? 5.438 -11.914 -16.547 1 94.62 117 ASN B CA 1
ATOM 2473 C C . ASN B 1 117 ? 4.336 -10.859 -16.5 1 94.62 117 ASN B C 1
ATOM 2475 O O . ASN B 1 117 ? 4.617 -9.664 -16.375 1 94.62 117 ASN B O 1
ATOM 2479 N N . ILE B 1 118 ? 3.135 -11.297 -16.562 1 94.06 118 ILE B N 1
ATOM 2480 C CA . ILE B 1 118 ? 1.993 -10.391 -16.484 1 94.06 118 ILE B CA 1
ATOM 2481 C C . ILE B 1 118 ? 1.984 -9.703 -15.117 1 94.06 118 ILE B C 1
ATOM 2483 O O . ILE B 1 118 ? 1.814 -8.484 -15.031 1 94.06 118 ILE B O 1
ATOM 2487 N N . ILE B 1 119 ? 2.225 -10.484 -14.086 1 94.94 119 ILE B N 1
ATOM 2488 C CA . ILE B 1 119 ? 2.221 -9.961 -12.727 1 94.94 119 ILE B CA 1
ATOM 2489 C C . ILE B 1 119 ? 3.346 -8.938 -12.562 1 94.94 119 ILE B C 1
ATOM 2491 O O . ILE B 1 119 ? 3.143 -7.863 -11.992 1 94.94 119 ILE B O 1
ATOM 2495 N N . LYS B 1 120 ? 4.477 -9.281 -13.07 1 94.56 120 LYS B N 1
ATOM 2496 C CA . LYS B 1 120 ? 5.617 -8.383 -12.977 1 94.56 120 LYS B CA 1
ATOM 2497 C C . LYS B 1 120 ? 5.344 -7.066 -13.703 1 94.56 120 LYS B C 1
ATOM 2499 O O . LYS B 1 120 ? 5.699 -5.996 -13.219 1 94.56 120 LYS B O 1
ATOM 2504 N N . LYS B 1 121 ? 4.738 -7.188 -14.836 1 94.44 121 LYS B N 1
ATOM 2505 C CA . LYS B 1 121 ? 4.379 -5.992 -15.586 1 94.44 121 LYS B CA 1
ATOM 2506 C C . LYS B 1 121 ? 3.387 -5.129 -14.8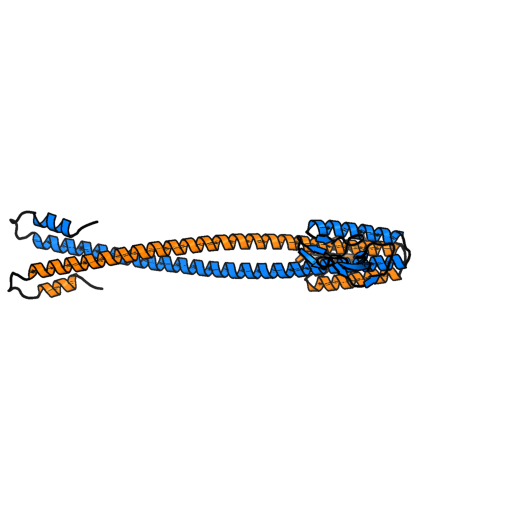12 1 94.44 121 LYS B C 1
ATOM 2508 O O . LYS B 1 121 ? 3.531 -3.906 -14.75 1 94.44 121 LYS B O 1
ATOM 2513 N N . ASP B 1 122 ? 2.418 -5.777 -14.203 1 93.31 122 ASP B N 1
ATOM 2514 C CA . ASP B 1 122 ? 1.428 -5.074 -13.398 1 93.31 122 ASP B CA 1
ATOM 2515 C C . ASP B 1 122 ? 2.088 -4.363 -12.219 1 93.31 122 ASP B C 1
ATOM 2517 O O . ASP B 1 122 ? 1.746 -3.221 -11.906 1 93.31 122 ASP B O 1
ATOM 2521 N N . LEU B 1 123 ? 3.027 -5.004 -11.633 1 95.06 123 LEU B N 1
ATOM 2522 C CA . LEU B 1 123 ? 3.691 -4.453 -10.453 1 95.06 123 LEU B CA 1
ATOM 2523 C C . LEU B 1 123 ? 4.648 -3.334 -10.844 1 95.06 123 LEU B C 1
ATOM 2525 O O . LEU B 1 123 ? 4.848 -2.387 -10.078 1 95.06 123 LEU B O 1
ATOM 2529 N N . TYR B 1 124 ? 5.172 -3.447 -12.055 1 94.75 124 TYR B N 1
ATOM 2530 C CA . TYR B 1 124 ? 6.039 -2.389 -12.555 1 94.75 124 TYR B CA 1
ATOM 2531 C C . TYR B 1 124 ? 5.297 -1.06 -12.625 1 94.75 124 TYR B C 1
ATOM 2533 O O . TYR B 1 124 ? 5.863 -0.008 -12.312 1 94.75 124 TYR B O 1
ATOM 2541 N N . GLU B 1 125 ? 4.02 -1.11 -12.891 1 92.88 125 GLU B N 1
ATOM 2542 C CA . GLU B 1 125 ? 3.189 0.08 -13.039 1 92.88 125 GLU B CA 1
ATOM 2543 C C . GLU B 1 125 ? 3.027 0.808 -11.711 1 92.88 125 GLU B C 1
ATOM 2545 O O . GLU B 1 125 ? 2.719 2.002 -11.68 1 92.88 125 GLU B O 1
ATOM 2550 N N . VAL B 1 126 ? 3.291 0.098 -10.633 1 92.38 126 VAL B N 1
ATOM 2551 C CA . VAL B 1 126 ? 3.094 0.742 -9.336 1 92.38 126 VAL B CA 1
ATOM 2552 C C . VAL B 1 126 ? 4.445 0.954 -8.656 1 92.38 126 VAL B C 1
ATOM 2554 O O . VAL B 1 126 ? 4.504 1.23 -7.453 1 92.38 126 VAL B O 1
ATOM 2557 N N . GLY B 1 127 ? 5.531 0.723 -9.414 1 94.69 127 GLY B N 1
ATOM 2558 C CA . GLY B 1 127 ? 6.824 1.18 -8.93 1 94.69 127 GLY B CA 1
ATOM 2559 C C . GLY B 1 127 ? 7.77 0.043 -8.578 1 94.69 127 GLY B C 1
ATOM 2560 O O . GLY B 1 127 ? 8.852 0.272 -8.047 1 94.69 127 GLY B O 1
ATOM 2561 N N . PHE B 1 128 ? 7.395 -1.178 -8.883 1 96.5 128 PHE B N 1
ATOM 2562 C CA . PHE B 1 128 ? 8.25 -2.324 -8.609 1 96.5 128 PHE B CA 1
ATOM 2563 C C . PHE B 1 128 ? 9.195 -2.586 -9.781 1 96.5 128 PHE B C 1
ATOM 2565 O O . PHE B 1 128 ? 8.797 -2.475 -10.938 1 96.5 128 PHE B O 1
ATOM 2572 N N . GLU B 1 129 ? 10.391 -2.998 -9.406 1 96.62 129 GLU B N 1
ATOM 2573 C CA . GLU B 1 129 ? 11.375 -3.387 -10.414 1 96.62 129 GLU B CA 1
ATOM 2574 C C . GLU B 1 129 ? 12.266 -4.523 -9.906 1 96.62 129 GLU B C 1
ATOM 2576 O O . GLU B 1 129 ? 12.75 -4.48 -8.773 1 96.62 129 GLU B O 1
ATOM 2581 N N . GLU B 1 130 ? 12.391 -5.496 -10.781 1 96.88 130 GLU B N 1
ATOM 2582 C CA . GLU B 1 130 ? 13.312 -6.578 -10.445 1 96.88 130 GLU B CA 1
ATOM 2583 C C . GLU B 1 130 ? 14.766 -6.16 -10.68 1 96.88 130 GLU B C 1
ATOM 2585 O O . GLU B 1 130 ? 15.07 -5.5 -11.672 1 96.88 130 GLU B O 1
ATOM 2590 N N . ILE B 1 131 ? 15.648 -6.539 -9.789 1 97.69 131 ILE B N 1
ATOM 2591 C CA . ILE B 1 131 ? 17.062 -6.211 -9.922 1 97.69 131 ILE B CA 1
ATOM 2592 C C . ILE B 1 131 ? 17.734 -7.184 -10.891 1 97.69 131 ILE B C 1
ATOM 2594 O O . ILE B 1 131 ? 17.672 -8.398 -10.703 1 97.69 131 ILE B O 1
ATOM 2598 N N . PRO B 1 132 ? 18.312 -6.66 -11.914 1 96.56 132 PRO B N 1
ATOM 2599 C CA . PRO B 1 132 ? 19.031 -7.539 -12.844 1 96.56 132 PRO B CA 1
ATOM 2600 C C . PRO B 1 132 ? 20.188 -8.281 -12.172 1 96.56 132 PRO B C 1
ATOM 2602 O O . PRO B 1 132 ? 20.875 -7.715 -11.312 1 96.56 132 PRO B O 1
ATOM 2605 N N . ALA B 1 133 ? 20.344 -9.633 -12.641 1 96.38 133 ALA B N 1
ATOM 2606 C CA . ALA B 1 133 ? 21.375 -10.391 -11.953 1 96.38 133 ALA B CA 1
ATOM 2607 C C . ALA B 1 133 ? 22.094 -11.336 -12.914 1 96.38 133 ALA B C 1
ATOM 2609 O O . ALA B 1 133 ? 23.297 -11.211 -13.133 1 96.38 133 ALA B O 1
ATOM 2610 N N . ILE B 1 134 ? 21.391 -12.234 -13.562 1 94.94 134 ILE B N 1
ATOM 2611 C CA . ILE B 1 134 ? 22.016 -13.258 -14.391 1 94.94 134 ILE B CA 1
ATOM 2612 C C . ILE B 1 134 ? 22.875 -12.594 -15.461 1 94.94 134 ILE B C 1
ATOM 2614 O O . ILE B 1 134 ? 22.422 -11.695 -16.172 1 94.94 134 ILE B O 1
ATOM 2618 N N . GLY B 1 135 ? 24.031 -13.008 -15.547 1 94.06 135 GLY B N 1
ATOM 2619 C CA . GLY B 1 135 ? 24.938 -12.492 -16.547 1 94.06 135 GLY B CA 1
ATOM 2620 C C . GLY B 1 135 ? 25.625 -11.195 -16.141 1 94.06 135 GLY B C 1
ATOM 2621 O O . GLY B 1 135 ? 26.578 -10.758 -16.781 1 94.06 135 GLY B O 1
ATOM 2622 N N . GLU B 1 136 ? 25.203 -10.609 -15.109 1 96.19 136 GLU B N 1
ATOM 2623 C CA . GLU B 1 136 ? 25.797 -9.391 -14.586 1 96.19 136 GLU B CA 1
ATOM 2624 C C . GLU B 1 136 ? 26.984 -9.703 -13.672 1 96.19 136 GLU B C 1
ATOM 2626 O O . GLU B 1 136 ? 27.141 -10.844 -13.227 1 96.19 136 GLU B O 1
ATOM 2631 N N . ARG B 1 137 ? 27.75 -8.641 -13.492 1 96.44 137 ARG B N 1
ATOM 2632 C CA . ARG B 1 137 ? 28.797 -8.742 -12.484 1 96.44 137 ARG B CA 1
ATOM 2633 C C . ARG B 1 137 ? 28.25 -8.5 -11.086 1 96.44 137 ARG B C 1
ATOM 2635 O O . ARG B 1 137 ? 27.438 -7.598 -10.891 1 96.44 137 ARG B O 1
ATOM 2642 N N . PHE B 1 138 ? 28.797 -9.266 -10.211 1 97.62 138 PHE B N 1
ATOM 2643 C CA . PHE B 1 138 ? 28.359 -9.164 -8.82 1 97.62 138 PHE B CA 1
ATOM 2644 C C . PHE B 1 138 ? 28.594 -7.758 -8.281 1 97.62 138 PHE B C 1
ATOM 2646 O O . PHE B 1 138 ? 29.656 -7.172 -8.5 1 97.62 138 PHE B O 1
ATOM 2653 N N . ASN B 1 139 ? 27.609 -7.172 -7.668 1 97.5 139 ASN B N 1
ATOM 2654 C CA . ASN B 1 139 ? 27.625 -5.891 -6.969 1 97.5 139 ASN B CA 1
ATOM 2655 C C . ASN B 1 139 ? 26.953 -5.988 -5.605 1 97.5 139 ASN B C 1
ATOM 2657 O O . ASN B 1 139 ? 25.734 -6.211 -5.523 1 97.5 139 ASN B O 1
ATOM 2661 N N . ALA B 1 140 ? 27.625 -5.801 -4.57 1 96.44 140 ALA B N 1
ATOM 2662 C CA . ALA B 1 140 ? 27.156 -6.012 -3.205 1 96.44 140 ALA B CA 1
ATOM 2663 C C . ALA B 1 140 ? 25.969 -5.102 -2.889 1 96.44 140 ALA B C 1
ATOM 2665 O O . ALA B 1 140 ? 25.188 -5.391 -1.981 1 96.44 140 ALA B O 1
ATOM 2666 N N . LYS B 1 141 ? 25.922 -4.059 -3.561 1 97.25 141 LYS B N 1
ATOM 2667 C CA . LYS B 1 141 ? 24.797 -3.148 -3.365 1 97.25 141 LYS B CA 1
ATOM 2668 C C . LYS B 1 141 ? 23.484 -3.789 -3.807 1 97.25 141 LYS B C 1
ATOM 2670 O O . LYS B 1 141 ? 22.422 -3.51 -3.236 1 97.25 141 LYS B O 1
ATOM 2675 N N . PHE B 1 142 ? 23.5 -4.684 -4.793 1 98.06 142 PHE B N 1
ATOM 2676 C CA . PHE B 1 142 ? 22.297 -5.203 -5.426 1 98.06 142 PHE B CA 1
ATOM 2677 C C . PHE B 1 142 ? 22.188 -6.711 -5.234 1 98.06 142 PHE B C 1
ATOM 2679 O O . PHE B 1 142 ? 21.125 -7.297 -5.449 1 98.06 142 PHE B O 1
ATOM 2686 N N . HIS B 1 143 ? 23.297 -7.289 -4.836 1 98.38 143 HIS B N 1
ATOM 2687 C CA . HIS B 1 143 ? 23.344 -8.75 -4.805 1 98.38 143 HIS B CA 1
ATOM 2688 C C . HIS B 1 143 ? 23.922 -9.25 -3.48 1 98.38 143 HIS B C 1
ATOM 2690 O O . HIS B 1 143 ? 24.719 -8.562 -2.844 1 98.38 143 HIS B O 1
ATOM 2696 N N . GLU B 1 144 ? 23.469 -10.328 -3.072 1 98.06 144 GLU B N 1
ATOM 2697 C CA . GLU B 1 144 ? 24.078 -11.133 -2.014 1 98.06 144 GLU B CA 1
ATOM 2698 C C . GLU B 1 144 ? 24.531 -12.484 -2.547 1 98.06 144 GLU B C 1
ATOM 2700 O O . GLU B 1 144 ? 23.75 -13.234 -3.135 1 98.06 144 GLU B O 1
ATOM 2705 N N . CYS B 1 145 ? 25.75 -12.82 -2.32 1 97.5 145 CYS B N 1
ATOM 2706 C CA . CYS B 1 145 ? 26.297 -14.07 -2.836 1 97.5 145 CYS B CA 1
ATOM 2707 C C . CYS B 1 145 ? 26.062 -15.211 -1.848 1 97.5 145 CYS B C 1
ATOM 2709 O O . CYS B 1 145 ? 26.594 -15.18 -0.73 1 97.5 145 CYS B O 1
ATOM 2711 N N . VAL B 1 146 ? 25.375 -16.203 -2.23 1 97.31 146 VAL B N 1
ATOM 2712 C CA . VAL B 1 146 ? 25.031 -17.266 -1.305 1 97.31 146 VAL B CA 1
ATOM 2713 C C . VAL B 1 146 ? 25.906 -18.484 -1.575 1 97.31 146 VAL B C 1
ATOM 2715 O O . VAL B 1 146 ? 26.047 -19.375 -0.726 1 97.31 146 VAL B O 1
ATOM 2718 N N . GLN B 1 147 ? 26.406 -18.578 -2.791 1 96.38 147 GLN B N 1
ATOM 2719 C CA . GLN B 1 147 ? 27.297 -19.672 -3.172 1 96.38 147 GLN B CA 1
ATOM 2720 C C . GLN B 1 147 ? 28.234 -19.266 -4.301 1 96.38 147 GLN B C 1
ATOM 2722 O O . GLN B 1 147 ? 27.859 -18.453 -5.16 1 96.38 147 GLN B O 1
ATOM 2727 N N . THR B 1 148 ? 29.422 -19.844 -4.301 1 95.81 148 THR B N 1
ATOM 2728 C CA . THR B 1 148 ? 30.375 -19.578 -5.371 1 95.81 148 THR B CA 1
ATOM 2729 C C . THR B 1 148 ? 30.703 -20.859 -6.137 1 95.81 148 THR B C 1
ATOM 2731 O O . THR B 1 148 ? 30.672 -21.953 -5.566 1 95.81 148 THR B O 1
ATOM 2734 N N . ILE B 1 149 ? 30.859 -20.641 -7.355 1 94.44 149 ILE B N 1
ATOM 2735 C CA . ILE B 1 149 ? 31.25 -21.766 -8.203 1 94.44 149 ILE B CA 1
ATOM 2736 C C . ILE B 1 149 ? 32.562 -21.438 -8.906 1 94.44 149 ILE B C 1
ATOM 2738 O O . ILE B 1 149 ? 32.75 -20.312 -9.367 1 94.44 149 ILE B O 1
ATOM 2742 N N . SER B 1 150 ? 33.438 -22.516 -8.93 1 93.38 150 SER B N 1
ATOM 2743 C CA . SER B 1 150 ? 34.688 -22.344 -9.664 1 93.38 150 SER B CA 1
ATOM 2744 C C . SER B 1 150 ? 34.531 -22.75 -11.125 1 93.38 150 SER B C 1
ATOM 2746 O O . SER B 1 150 ? 34.125 -23.859 -11.43 1 93.38 150 SER B O 1
ATOM 2748 N N . ASP B 1 151 ? 34.594 -21.766 -11.984 1 87.94 151 ASP B N 1
ATOM 2749 C CA . ASP B 1 151 ? 34.531 -22.016 -13.422 1 87.94 151 ASP B CA 1
ATOM 2750 C C . ASP B 1 151 ? 35.562 -21.188 -14.18 1 87.94 151 ASP B C 1
ATOM 2752 O O . ASP B 1 151 ? 35.438 -19.969 -14.281 1 87.94 151 ASP B O 1
ATOM 2756 N N . ASP B 1 152 ? 36.531 -21.875 -14.812 1 87.94 152 ASP B N 1
ATOM 2757 C CA . ASP B 1 152 ? 37.656 -21.203 -15.453 1 87.94 152 ASP B CA 1
ATOM 2758 C C . ASP B 1 152 ? 37.219 -20.578 -16.781 1 87.94 152 ASP B C 1
ATOM 2760 O O . ASP B 1 152 ? 37.938 -19.734 -17.328 1 87.94 152 ASP B O 1
ATOM 2764 N N . LYS B 1 153 ? 36.062 -20.953 -17.312 1 91.81 153 LYS B N 1
ATOM 2765 C CA . LYS B 1 153 ? 35.625 -20.469 -18.625 1 91.81 153 LYS B CA 1
ATOM 2766 C C . LYS B 1 153 ? 34.781 -19.203 -18.469 1 91.81 153 LYS B C 1
ATOM 2768 O O . LYS B 1 153 ? 34.406 -18.594 -19.469 1 91.81 153 LYS B O 1
ATOM 2773 N N . ARG B 1 154 ? 34.531 -18.812 -17.25 1 89.56 154 ARG B N 1
ATOM 2774 C CA . ARG B 1 154 ? 33.688 -17.656 -17.031 1 89.56 154 ARG B CA 1
ATOM 2775 C C . ARG B 1 154 ? 34.438 -16.562 -16.281 1 89.56 154 ARG B C 1
ATOM 2777 O O . ARG B 1 154 ? 35.469 -16.828 -15.648 1 89.56 154 ARG B O 1
ATOM 2784 N N . GLU B 1 155 ? 33.906 -15.359 -16.438 1 91.81 155 GLU B N 1
ATOM 2785 C CA . GLU B 1 155 ? 34.531 -14.219 -15.789 1 91.81 155 GLU B CA 1
ATOM 2786 C C . GLU B 1 155 ? 34.312 -14.258 -14.281 1 91.81 155 GLU B C 1
ATOM 2788 O O . GLU B 1 155 ? 33.219 -14.594 -13.812 1 91.81 155 GLU B O 1
ATOM 2793 N N . LYS B 1 156 ? 35.312 -13.844 -13.578 1 92.56 156 LYS B N 1
ATOM 2794 C CA . LYS B 1 156 ? 35.219 -13.734 -12.125 1 92.56 156 LYS B CA 1
ATOM 2795 C C . LYS B 1 156 ? 34.062 -12.789 -11.719 1 92.56 156 LYS B C 1
ATOM 2797 O O . LYS B 1 156 ? 33.906 -11.727 -12.32 1 92.56 156 LYS B O 1
ATOM 2802 N N . TYR B 1 157 ? 33.281 -13.289 -10.812 1 94.88 157 TYR B N 1
ATOM 2803 C CA . TYR B 1 157 ? 32.219 -12.508 -10.195 1 94.88 157 TYR B CA 1
ATOM 2804 C C . TYR B 1 157 ? 30.984 -12.453 -11.094 1 94.88 157 TYR B C 1
ATOM 2806 O O . TYR B 1 157 ? 30.047 -11.688 -10.844 1 94.88 157 TYR B O 1
ATOM 2814 N N . GLU B 1 158 ? 30.984 -13.18 -12.18 1 96.38 158 GLU B N 1
ATOM 2815 C CA . GLU B 1 158 ? 29.781 -13.266 -13.016 1 96.38 158 GLU B CA 1
ATOM 2816 C C . GLU B 1 158 ? 28.672 -14.047 -12.312 1 96.38 158 GLU B C 1
ATOM 2818 O O . GLU B 1 158 ? 28.938 -15.109 -11.742 1 96.38 158 GLU B O 1
ATOM 2823 N N . ILE B 1 159 ? 27.516 -13.461 -12.328 1 97.5 159 ILE B N 1
ATOM 2824 C CA . ILE B 1 159 ? 26.391 -14.141 -11.688 1 97.5 159 ILE B CA 1
ATOM 2825 C C . ILE B 1 159 ? 25.859 -15.227 -12.617 1 97.5 159 ILE B C 1
ATOM 2827 O O . ILE B 1 159 ? 25.484 -14.945 -13.758 1 97.5 159 ILE B O 1
ATOM 2831 N N . LEU B 1 160 ? 25.734 -16.453 -12.156 1 95.75 160 LEU B N 1
ATOM 2832 C CA . LEU B 1 160 ? 25.359 -17.594 -12.969 1 95.75 160 LEU B CA 1
ATOM 2833 C C . LEU B 1 160 ? 23.891 -17.953 -12.742 1 95.75 160 LEU B C 1
ATOM 2835 O O . LEU B 1 160 ? 23.219 -18.484 -13.641 1 95.75 160 LEU B O 1
ATOM 2839 N N . GLU B 1 161 ? 23.484 -17.703 -11.492 1 95.62 161 GLU B N 1
ATOM 2840 C CA . GLU B 1 161 ? 22.125 -18.109 -11.102 1 95.62 161 GLU B CA 1
ATOM 2841 C C . GLU B 1 161 ? 21.562 -17.172 -10.047 1 95.62 161 GLU B C 1
ATOM 2843 O O . GLU B 1 161 ? 22.297 -16.625 -9.219 1 95.62 161 GLU B O 1
ATOM 2848 N N . VAL B 1 162 ? 20.281 -17.047 -10.156 1 96.88 162 VAL B N 1
ATOM 2849 C CA . VAL B 1 162 ? 19.547 -16.312 -9.125 1 96.88 162 VAL B CA 1
ATOM 2850 C C . VAL B 1 162 ? 18.766 -17.297 -8.242 1 96.88 162 VAL B C 1
ATOM 2852 O O . VAL B 1 162 ? 17.891 -18 -8.734 1 96.88 162 VAL B O 1
ATOM 2855 N N . VAL B 1 163 ? 19.109 -17.312 -6.988 1 95.56 163 VAL B N 1
ATOM 2856 C CA . VAL B 1 163 ? 18.406 -18.156 -6.035 1 95.56 163 VAL B CA 1
ATOM 2857 C C . VAL B 1 163 ? 17.109 -17.484 -5.605 1 95.56 163 VAL B C 1
ATOM 2859 O O . VAL B 1 163 ? 16.062 -18.141 -5.535 1 95.56 163 VAL B O 1
ATOM 2862 N N . ARG B 1 164 ? 17.203 -16.172 -5.344 1 96.25 164 ARG B N 1
ATOM 2863 C CA . ARG B 1 164 ? 16.047 -15.336 -5.012 1 96.25 164 ARG B CA 1
ATOM 2864 C C . ARG B 1 164 ? 16.172 -13.961 -5.668 1 96.25 164 ARG B C 1
ATOM 2866 O O . ARG B 1 164 ? 17.156 -13.258 -5.48 1 96.25 164 ARG B O 1
ATOM 2873 N N . PRO B 1 165 ? 15.156 -13.633 -6.383 1 97.25 165 PRO B N 1
ATOM 2874 C CA . PRO B 1 165 ? 15.227 -12.336 -7.059 1 97.25 165 PRO B CA 1
ATOM 2875 C C . PRO B 1 165 ? 15.219 -11.164 -6.082 1 97.25 165 PRO B C 1
ATOM 2877 O O . PRO B 1 165 ? 14.625 -11.25 -5.008 1 97.25 165 PRO B O 1
ATOM 2880 N N . GLY B 1 166 ? 15.938 -10.078 -6.426 1 97.81 166 GLY B N 1
ATOM 2881 C CA . GLY B 1 166 ? 15.891 -8.812 -5.719 1 97.81 166 GLY B CA 1
ATOM 2882 C C . GLY B 1 166 ? 14.914 -7.824 -6.332 1 97.81 166 GLY B C 1
ATOM 2883 O O . GLY B 1 166 ? 14.578 -7.93 -7.516 1 97.81 166 GLY B O 1
ATOM 2884 N N . TYR B 1 167 ? 14.531 -6.867 -5.469 1 98.06 167 TYR B N 1
ATOM 2885 C CA . TYR B 1 167 ? 13.523 -5.934 -5.961 1 98.06 167 TYR B CA 1
ATOM 2886 C C . TYR B 1 167 ? 13.781 -4.523 -5.438 1 98.06 167 TYR B C 1
ATOM 2888 O O . TYR B 1 167 ? 14.297 -4.352 -4.328 1 98.06 167 TYR B O 1
ATOM 2896 N N . LYS B 1 168 ? 13.438 -3.617 -6.312 1 97.5 168 LYS B N 1
ATOM 2897 C CA . LYS B 1 168 ? 13.336 -2.211 -5.934 1 97.5 168 LYS B CA 1
ATOM 2898 C C . LYS B 1 168 ? 11.891 -1.736 -5.957 1 97.5 168 LYS B C 1
ATOM 2900 O O . LYS B 1 168 ? 11.07 -2.254 -6.719 1 97.5 168 LYS B O 1
ATOM 2905 N N . PHE B 1 169 ? 11.617 -0.775 -5.059 1 97.75 169 PHE B N 1
ATOM 2906 C CA . PHE B 1 169 ? 10.344 -0.067 -5.062 1 97.75 169 PHE B CA 1
ATOM 2907 C C . PHE B 1 169 ? 10.562 1.441 -5.035 1 97.75 169 PHE B C 1
ATOM 2909 O O . PHE B 1 169 ? 11.25 1.96 -4.148 1 97.75 169 PHE B O 1
ATOM 2916 N N . ASN B 1 170 ? 10 2.059 -6.023 1 95.25 170 ASN B N 1
ATOM 2917 C CA . ASN B 1 170 ? 10.242 3.488 -6.188 1 95.25 170 ASN B CA 1
ATOM 2918 C C . ASN B 1 170 ? 11.727 3.822 -6.078 1 95.25 170 ASN B C 1
ATOM 2920 O O . ASN B 1 170 ? 12.109 4.734 -5.344 1 95.25 170 ASN B O 1
ATOM 2924 N N . ASN B 1 171 ? 12.508 3.029 -6.652 1 95.06 171 ASN B N 1
ATOM 2925 C CA . ASN B 1 171 ? 13.945 3.199 -6.832 1 95.06 171 ASN B CA 1
ATOM 2926 C C . ASN B 1 171 ? 14.711 2.916 -5.539 1 95.06 171 ASN B C 1
ATOM 2928 O O . ASN B 1 171 ? 15.906 3.197 -5.449 1 95.06 171 ASN B O 1
ATOM 2932 N N . GLU B 1 172 ? 14.062 2.391 -4.605 1 96.06 172 GLU B N 1
ATOM 2933 C CA . GLU B 1 172 ? 14.711 1.964 -3.371 1 96.06 172 GLU B CA 1
ATOM 2934 C C . GLU B 1 172 ? 14.805 0.443 -3.291 1 96.06 172 GLU B C 1
ATOM 2936 O O . GLU B 1 172 ? 13.82 -0.256 -3.566 1 96.06 172 GLU B O 1
ATOM 2941 N N . ILE B 1 173 ? 15.961 0.043 -2.857 1 97.38 173 ILE B N 1
ATOM 2942 C CA . ILE B 1 173 ? 16.156 -1.399 -2.768 1 97.38 173 ILE B CA 1
ATOM 2943 C C . ILE B 1 173 ? 15.367 -1.958 -1.588 1 97.38 173 ILE B C 1
ATOM 2945 O O . ILE B 1 173 ? 15.547 -1.519 -0.449 1 97.38 173 ILE B O 1
ATOM 2949 N N . ILE B 1 174 ? 14.484 -2.871 -1.857 1 97.06 174 ILE B N 1
ATOM 2950 C CA . ILE B 1 174 ? 13.695 -3.527 -0.82 1 97.06 174 ILE B CA 1
ATOM 2951 C C . ILE B 1 174 ? 14.375 -4.832 -0.405 1 97.06 174 ILE B C 1
ATOM 2953 O O . ILE B 1 174 ? 14.328 -5.215 0.767 1 97.06 174 ILE B O 1
ATOM 2957 N N . ARG B 1 175 ? 14.922 -5.48 -1.362 1 97.25 175 ARG B N 1
ATOM 2958 C CA . ARG B 1 175 ? 15.625 -6.742 -1.158 1 97.25 175 ARG B CA 1
ATOM 2959 C C . ARG B 1 175 ? 16.688 -6.953 -2.225 1 97.25 175 ARG B C 1
ATOM 2961 O O . ARG B 1 175 ? 16.422 -6.789 -3.418 1 97.25 175 ARG B O 1
ATOM 2968 N N . VAL B 1 176 ? 17.859 -7.332 -1.782 1 98 176 VAL B N 1
ATOM 2969 C CA . VAL B 1 176 ? 18.922 -7.645 -2.74 1 98 176 VAL B CA 1
ATOM 2970 C C . VAL B 1 176 ? 18.688 -9.039 -3.326 1 98 176 VAL B C 1
ATOM 2972 O O . VAL B 1 176 ? 18.016 -9.867 -2.715 1 98 176 VAL B O 1
ATOM 2975 N N . ALA B 1 177 ? 19.203 -9.281 -4.527 1 98.31 177 ALA B N 1
ATOM 2976 C CA . ALA B 1 177 ? 19.094 -10.594 -5.16 1 98.31 177 ALA B CA 1
ATOM 2977 C C . ALA B 1 177 ? 20.094 -11.586 -4.562 1 98.31 177 ALA B C 1
ATOM 2979 O O . ALA B 1 177 ? 21.266 -11.266 -4.398 1 98.31 177 ALA B O 1
ATOM 2980 N N . SER B 1 178 ? 19.625 -12.719 -4.141 1 98.31 178 SER B N 1
ATOM 2981 C CA . SER B 1 178 ? 20.516 -13.805 -3.752 1 98.31 178 SER B CA 1
ATOM 2982 C C . SER B 1 178 ? 21.031 -14.555 -4.973 1 98.31 178 SER B C 1
ATOM 2984 O O . SER B 1 178 ? 20.25 -15.125 -5.738 1 98.31 178 SER B O 1
ATOM 2986 N N . VAL B 1 179 ? 22.359 -14.609 -5.047 1 98.12 179 VAL B N 1
ATOM 2987 C CA . VAL B 1 179 ? 22.875 -15.086 -6.324 1 98.12 179 VAL B CA 1
ATOM 2988 C C . VAL B 1 179 ? 24.031 -16.047 -6.086 1 98.12 179 VAL B C 1
ATOM 2990 O O . VAL B 1 179 ? 24.547 -16.156 -4.969 1 98.12 179 VAL B O 1
ATOM 2993 N N . VAL B 1 180 ? 24.297 -16.828 -7.16 1 97.56 180 VAL B N 1
ATOM 2994 C CA . VAL B 1 180 ? 25.484 -17.672 -7.258 1 97.56 180 VAL B CA 1
ATOM 2995 C C . VAL B 1 180 ? 26.469 -17.047 -8.258 1 97.56 180 VAL B C 1
ATOM 2997 O O . VAL B 1 180 ? 26.094 -16.797 -9.406 1 97.56 180 VAL B O 1
ATOM 3000 N N . ALA B 1 181 ? 27.672 -16.906 -7.805 1 96.94 181 ALA B N 1
ATOM 3001 C CA . ALA B 1 181 ? 28.625 -16.203 -8.648 1 96.94 181 ALA B CA 1
ATOM 3002 C C . ALA B 1 181 ? 29.906 -17.031 -8.836 1 96.94 181 ALA B C 1
ATOM 3004 O O . ALA B 1 181 ? 30.172 -17.953 -8.062 1 96.94 181 ALA B O 1
ATOM 3005 N N . VAL B 1 182 ? 30.578 -16.594 -9.891 1 95.5 182 VAL B N 1
ATOM 3006 C CA . VAL B 1 182 ? 31.844 -17.234 -10.188 1 95.5 182 VAL B CA 1
ATOM 3007 C C . VAL B 1 182 ? 32.938 -16.672 -9.289 1 95.5 182 VAL B C 1
ATOM 3009 O O . VAL B 1 182 ? 33 -15.461 -9.062 1 95.5 182 VAL B O 1
ATOM 3012 N N . LYS B 1 183 ? 33.812 -17.469 -8.781 1 91.5 183 LYS B N 1
ATOM 3013 C CA . LYS B 1 183 ? 34.938 -17.047 -7.961 1 91.5 183 LYS B CA 1
ATOM 3014 C C . LYS B 1 183 ? 36.188 -16.906 -8.797 1 91.5 183 LYS B C 1
ATOM 3016 O O . LYS B 1 183 ? 36.344 -17.578 -9.82 1 91.5 183 LYS B O 1
#

Secondary structure (DSSP, 8-state):
---HHHHHHHHHTS-S--TTTHHHHHHHHHHHHHHHHHHHHHHHHHHHHHHHHHHHHHHHHHHHHHHHHHHHHHHHHHHHHHHHHHHHHHHHHHHHHHHHHHTT-HHHHHHHHHHHHHHHHHHHTTTEEEPP-TTSBP-TTTEEEEEEE--TTS-TTBEEEEEE--EEETTEEEEPEEEEEE-/---HHHHHHHHHTS-SS-TTTHHHHHHHHHHHHHHHHHHHHHHHHHHHHHHHHHHHHHHHHHHHHHHHHHHHHHHHHHHHHHHHHHHHHHHHHHHHHHHHHHTT-HHHHHHHHHHHHHHHHHHHTTTEEEPP-TTSBP-TTTEEEEEEE--TTS-TTBEEEEEE--EEETTEEEEPEEEEEE-